Protein AF-A0A934FSN8-F1 (afdb_monomer_lite)

pLDDT: mean 70.04, std 20.26, range [28.73, 97.19]

Foldseek 3Di:
DPPPVVVVVVVVVVVVVVVVVVVVVVVVVVVLVVVLVVLVVVLVVLVVVLVVLVVVVVVVVVVCVVPPDPDDPVVVLSVVVSVVSVVVSVVSVVVSVVSVVVVVVVVVVVVCVVVVVPPPPPPPPPPPPDPDPDPVVVVVVVVVVVVVVVVVPPDDDDDDDDDDPDPDPDPLVVLLVVLLVQLVVLQVVLVVCVVVVVNVSSVVSNVSSLVSLVSSLVSLVCCVVVPVDDLVSLLSNLSSCVSNVVLVVSLVSLVVSLVVQWDQDPVRDIDGDQSNVLSVVLNVVSVVCVVVDPDDDPDDNVNPDRPSD

Structure (mmCIF, N/CA/C/O backbone):
data_AF-A0A934FSN8-F1
#
_entry.id   AF-A0A934FSN8-F1
#
loop_
_atom_site.group_PDB
_atom_site.id
_atom_site.type_symbol
_atom_site.label_atom_id
_atom_site.label_alt_id
_atom_site.label_comp_id
_atom_site.label_asym_id
_atom_site.label_entity_id
_atom_site.label_seq_id
_atom_site.pdbx_PDB_ins_code
_atom_site.Cartn_x
_atom_site.Cartn_y
_atom_site.Cartn_z
_atom_site.occupancy
_atom_site.B_iso_or_equiv
_atom_site.auth_seq_id
_atom_site.auth_comp_id
_atom_site.auth_asym_id
_atom_site.auth_atom_id
_atom_site.pdbx_PDB_model_num
ATOM 1 N N . MET A 1 1 ? -44.010 -9.181 55.395 1.00 48.38 1 MET A N 1
ATOM 2 C CA . MET A 1 1 ? -42.578 -9.083 55.768 1.00 48.38 1 MET A CA 1
ATOM 3 C C . MET A 1 1 ? -41.658 -9.092 54.531 1.00 48.38 1 MET A C 1
ATOM 5 O O . MET A 1 1 ? -40.910 -10.038 54.346 1.00 48.38 1 MET A O 1
ATOM 9 N N . LYS A 1 2 ? -41.711 -8.074 53.652 1.00 52.84 2 LYS A N 1
ATOM 10 C CA . LYS A 1 2 ? -40.810 -7.935 52.477 1.00 52.84 2 LYS A CA 1
ATOM 11 C C . LYS A 1 2 ? -40.227 -6.522 52.169 1.00 52.84 2 LYS A C 1
ATOM 13 O O . LYS A 1 2 ? -39.465 -6.441 51.213 1.00 52.84 2 LYS A O 1
ATOM 18 N N . PRO A 1 3 ? -40.473 -5.422 52.921 1.00 50.88 3 PRO A N 1
ATOM 19 C CA . PRO A 1 3 ? -39.924 -4.110 52.536 1.00 50.88 3 PRO A CA 1
ATOM 20 C C . PRO A 1 3 ? -38.451 -3.878 52.934 1.00 50.88 3 PRO A C 1
ATOM 22 O O . PRO A 1 3 ? -37.806 -2.996 52.379 1.00 50.88 3 PRO A O 1
ATOM 25 N N . LEU A 1 4 ? -37.877 -4.677 53.843 1.00 46.38 4 LEU A N 1
ATOM 26 C CA . LEU A 1 4 ? -36.507 -4.455 54.337 1.00 46.38 4 LEU A CA 1
ATOM 27 C C . LEU A 1 4 ? -35.407 -4.914 53.360 1.00 46.38 4 LEU A C 1
ATOM 29 O O . LEU A 1 4 ? -34.335 -4.319 53.322 1.00 46.38 4 LEU A O 1
ATOM 33 N N . ALA A 1 5 ? -35.675 -5.915 52.516 1.00 46.69 5 ALA A N 1
ATOM 34 C CA . ALA A 1 5 ? -34.693 -6.413 51.547 1.00 46.69 5 ALA A CA 1
ATOM 35 C C . ALA A 1 5 ? -34.463 -5.444 50.368 1.00 46.69 5 ALA A C 1
ATOM 37 O O . ALA A 1 5 ? -33.366 -5.385 49.815 1.00 46.69 5 ALA A O 1
ATOM 38 N N . VAL A 1 6 ? -35.479 -4.653 50.006 1.00 45.44 6 VAL A N 1
ATOM 39 C CA . VAL A 1 6 ? -35.401 -3.686 48.896 1.00 45.44 6 VAL A CA 1
ATOM 40 C C . VAL A 1 6 ? -34.584 -2.453 49.297 1.00 45.44 6 VAL A C 1
ATOM 42 O O . VAL A 1 6 ? -33.767 -1.977 48.514 1.00 45.44 6 VAL A O 1
ATOM 45 N N . LEU A 1 7 ? -34.718 -1.990 50.545 1.00 46.31 7 LEU A N 1
ATOM 46 C CA . LEU A 1 7 ? -33.921 -0.875 51.072 1.00 46.31 7 LEU A CA 1
ATOM 47 C C . LEU A 1 7 ? -32.431 -1.234 51.207 1.00 46.31 7 LEU A C 1
ATOM 49 O O . LEU A 1 7 ? -31.575 -0.395 50.930 1.00 46.31 7 LEU A O 1
ATOM 53 N N . GLY A 1 8 ? -32.114 -2.492 51.536 1.00 44.44 8 GLY A N 1
ATOM 54 C CA . GLY A 1 8 ? -30.732 -2.983 51.576 1.00 44.44 8 GLY A CA 1
ATOM 55 C C . GLY A 1 8 ? -30.038 -2.985 50.206 1.00 44.44 8 GLY A C 1
ATOM 56 O O . GLY A 1 8 ? -28.886 -2.569 50.105 1.00 44.44 8 GLY A O 1
ATOM 57 N N . MET A 1 9 ? -30.733 -3.382 49.132 1.00 46.47 9 MET A N 1
ATOM 58 C CA . MET A 1 9 ? -30.143 -3.396 47.782 1.00 46.47 9 MET A CA 1
ATOM 59 C C . MET A 1 9 ? -29.937 -1.993 47.192 1.00 46.47 9 MET A C 1
ATOM 61 O O . MET A 1 9 ? -28.923 -1.758 46.531 1.00 46.47 9 MET A O 1
ATOM 65 N N . CYS A 1 10 ? -30.833 -1.040 47.469 1.00 47.22 10 CYS A N 1
ATOM 66 C CA . CYS A 1 10 ? -30.663 0.346 47.016 1.00 47.22 10 CYS A CA 1
ATOM 67 C C . CYS A 1 10 ? -29.471 1.042 47.697 1.00 47.22 10 CYS A C 1
ATOM 69 O O . CYS A 1 10 ? -28.758 1.805 47.046 1.00 47.22 10 CYS A O 1
ATOM 71 N N . ALA A 1 11 ? -29.199 0.736 48.971 1.00 45.69 11 ALA A N 1
ATOM 72 C CA . ALA A 1 11 ? -28.050 1.286 49.693 1.00 45.69 11 ALA A CA 1
ATOM 73 C C . ALA A 1 11 ? -26.705 0.780 49.136 1.00 45.69 11 ALA A C 1
ATOM 75 O O . ALA A 1 11 ? -25.769 1.560 48.970 1.00 45.69 11 ALA A O 1
ATOM 76 N N . VAL A 1 12 ? -26.614 -0.504 48.765 1.00 52.59 12 VAL A N 1
ATOM 77 C CA . VAL A 1 12 ? -25.398 -1.071 48.151 1.00 52.59 12 VAL A CA 1
ATOM 78 C C . VAL A 1 12 ? -25.156 -0.492 46.752 1.00 52.59 12 VAL A C 1
ATOM 80 O O . VAL A 1 12 ? -24.018 -0.174 46.408 1.00 52.59 12 VAL A O 1
ATOM 83 N N . ALA A 1 13 ? -26.211 -0.277 45.958 1.00 46.12 13 ALA A N 1
ATOM 84 C CA . ALA A 1 13 ? -26.096 0.351 44.640 1.00 46.12 13 ALA A CA 1
ATOM 85 C C . ALA A 1 13 ? -25.654 1.827 44.721 1.00 46.12 13 ALA A C 1
ATOM 87 O O . ALA A 1 13 ? -24.823 2.260 43.920 1.00 46.12 13 ALA A O 1
ATOM 88 N N . ALA A 1 14 ? -26.142 2.577 45.717 1.00 46.19 14 ALA A N 1
ATOM 89 C CA . ALA A 1 14 ? -25.776 3.978 45.936 1.00 46.19 14 ALA A CA 1
ATOM 90 C C . ALA A 1 14 ? -24.312 4.166 46.379 1.00 46.19 14 ALA A C 1
ATOM 92 O O . ALA A 1 14 ? -23.701 5.177 46.044 1.00 46.19 14 ALA A O 1
ATOM 93 N N . ILE A 1 15 ? -23.728 3.185 47.078 1.00 53.31 15 ILE A N 1
ATOM 94 C CA . ILE A 1 15 ? -22.318 3.213 47.510 1.00 53.31 15 ILE A CA 1
ATOM 95 C C . ILE A 1 15 ? -21.386 2.665 46.415 1.00 53.31 15 ILE A C 1
ATOM 97 O O . ILE A 1 15 ? -20.273 3.159 46.233 1.00 53.31 15 ILE A O 1
ATOM 101 N N . ALA A 1 16 ? -21.833 1.671 45.642 1.00 48.56 16 ALA A N 1
ATOM 102 C CA . ALA A 1 16 ? -21.017 1.055 44.595 1.00 48.56 16 ALA A CA 1
ATOM 103 C C . ALA A 1 16 ? -20.888 1.923 43.328 1.00 48.56 16 ALA A C 1
ATOM 105 O O . ALA A 1 16 ? -19.878 1.830 42.629 1.00 48.56 16 ALA A O 1
ATOM 106 N N . TRP A 1 17 ? -21.877 2.768 43.014 1.00 45.88 17 TRP A N 1
ATOM 107 C CA . TRP A 1 17 ? -21.871 3.587 41.795 1.00 45.88 17 TRP A CA 1
ATOM 108 C C . TRP A 1 17 ? -20.784 4.683 41.780 1.00 45.88 17 TRP A C 1
ATOM 110 O O . TRP A 1 17 ? -20.044 4.748 40.793 1.00 45.88 17 TRP A O 1
ATOM 120 N N . PRO A 1 18 ? -20.582 5.483 42.850 1.00 50.47 18 PRO A N 1
ATOM 121 C CA . PRO A 1 18 ? -19.507 6.476 42.907 1.00 50.47 18 PRO A CA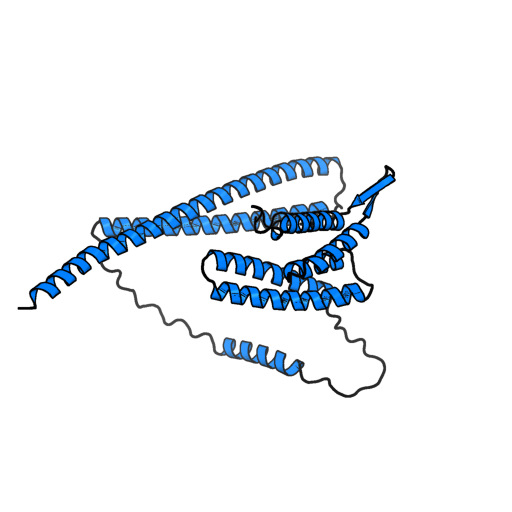 1
ATOM 122 C C . PRO A 1 18 ? -18.113 5.843 42.835 1.00 50.47 18 PRO A C 1
ATOM 124 O O . PRO A 1 18 ? -17.251 6.347 42.122 1.00 50.47 18 PRO A O 1
ATOM 127 N N . ALA A 1 19 ? -17.906 4.697 43.494 1.00 50.97 19 ALA A N 1
ATOM 128 C CA . ALA A 1 19 ? -16.638 3.966 43.442 1.00 50.97 19 ALA A CA 1
ATOM 129 C C . ALA A 1 19 ? -16.326 3.448 42.025 1.00 50.97 19 ALA A C 1
ATOM 131 O O . ALA A 1 19 ? -15.180 3.482 41.576 1.00 50.97 19 ALA A O 1
ATOM 132 N N . ARG A 1 20 ? -17.351 3.010 41.281 1.00 51.88 20 ARG A N 1
ATOM 133 C CA . ARG A 1 20 ? -17.209 2.543 39.893 1.00 51.88 20 ARG A CA 1
ATOM 134 C C . ARG A 1 20 ? -16.972 3.696 38.912 1.00 51.88 20 ARG A C 1
ATOM 136 O O . ARG A 1 20 ? -16.176 3.537 37.988 1.00 51.88 20 ARG A O 1
ATOM 143 N N . ALA A 1 21 ? -17.614 4.843 39.138 1.00 45.78 21 ALA A N 1
ATOM 144 C CA . ALA A 1 21 ? -17.394 6.067 38.370 1.00 45.78 21 ALA A CA 1
ATOM 145 C C . ALA A 1 21 ? -15.983 6.640 38.602 1.00 45.78 21 ALA A C 1
ATOM 147 O O . ALA A 1 21 ? -15.298 6.960 37.632 1.00 45.78 21 ALA A O 1
ATOM 148 N N . ALA A 1 22 ? -15.510 6.665 39.855 1.00 47.91 22 ALA A N 1
ATOM 149 C CA . ALA A 1 22 ? -14.142 7.054 40.208 1.00 47.91 22 ALA A CA 1
ATOM 150 C C . ALA A 1 22 ? -13.096 6.116 39.570 1.00 47.91 22 ALA A C 1
ATOM 152 O O . ALA A 1 22 ? -12.160 6.562 38.909 1.00 47.91 22 ALA A O 1
ATOM 153 N N . ALA A 1 23 ? -13.319 4.798 39.627 1.00 53.22 23 ALA A N 1
ATOM 154 C CA . ALA A 1 23 ? -12.435 3.828 38.977 1.00 53.22 23 ALA A CA 1
ATOM 155 C C . ALA A 1 23 ? -12.410 3.951 37.434 1.00 53.22 23 ALA A C 1
ATOM 157 O O . ALA A 1 23 ? -11.416 3.596 36.794 1.00 53.22 23 ALA A O 1
ATOM 158 N N . GLN A 1 24 ? -13.487 4.439 36.805 1.00 54.78 24 GLN A N 1
ATOM 159 C CA . GLN A 1 24 ? -13.521 4.726 35.364 1.00 54.78 24 GLN A CA 1
ATOM 160 C C . GLN A 1 24 ? -12.772 6.015 35.002 1.00 54.78 24 GLN A C 1
ATOM 162 O O . GLN A 1 24 ? -12.094 6.038 33.969 1.00 54.78 24 GLN A O 1
ATOM 167 N N . THR A 1 25 ? -12.843 7.059 35.835 1.00 57.16 25 THR A N 1
ATOM 168 C CA . THR A 1 25 ? -12.075 8.296 35.625 1.00 57.16 25 THR A CA 1
ATOM 169 C C . THR A 1 25 ? -10.575 8.065 35.776 1.00 57.16 25 THR A C 1
ATOM 171 O O . THR A 1 25 ? -9.810 8.550 34.939 1.00 57.16 25 THR A O 1
ATOM 174 N N . ASP A 1 26 ? -10.162 7.226 36.728 1.00 62.22 26 ASP A N 1
ATOM 175 C CA . ASP A 1 26 ? -8.749 6.903 36.966 1.00 62.22 26 ASP A CA 1
ATOM 176 C C . ASP A 1 26 ? -8.144 6.087 35.816 1.00 62.22 26 ASP A C 1
ATOM 178 O O . ASP A 1 26 ? -7.047 6.378 35.337 1.00 62.22 26 ASP A O 1
ATOM 182 N N . ARG A 1 27 ? -8.896 5.123 35.261 1.00 65.62 27 ARG A N 1
ATOM 183 C CA . ARG A 1 27 ? -8.475 4.398 34.044 1.00 65.62 27 ARG A CA 1
ATOM 184 C C . ARG A 1 27 ? -8.382 5.310 32.821 1.00 65.62 27 ARG A C 1
ATOM 186 O O . ARG A 1 27 ? -7.532 5.092 31.959 1.00 65.62 27 ARG A O 1
ATOM 193 N N . GLY A 1 28 ? -9.264 6.305 32.717 1.00 62.31 28 GLY A N 1
ATOM 194 C CA . GLY A 1 28 ? -9.224 7.304 31.649 1.00 62.31 28 GLY A CA 1
ATOM 195 C C . GLY A 1 28 ? -8.006 8.224 31.756 1.00 62.31 28 GLY A C 1
ATOM 196 O O . GLY A 1 28 ? -7.376 8.517 30.740 1.00 62.31 28 GLY A O 1
ATOM 197 N N . ALA A 1 29 ? -7.654 8.637 32.975 1.00 63.75 29 ALA A N 1
ATOM 198 C CA . ALA A 1 29 ? -6.458 9.425 33.256 1.00 63.75 29 ALA A CA 1
ATOM 199 C C . ALA A 1 29 ? -5.180 8.637 32.931 1.00 63.75 29 ALA A C 1
ATOM 201 O O . ALA A 1 29 ? -4.368 9.118 32.145 1.00 63.75 29 ALA A O 1
ATOM 202 N N . ALA A 1 30 ? -5.071 7.389 33.400 1.00 68.00 30 ALA A N 1
ATOM 203 C CA . ALA A 1 30 ? -3.924 6.523 33.121 1.00 68.00 30 ALA A CA 1
ATOM 204 C C . ALA A 1 30 ? -3.726 6.254 31.615 1.00 68.00 30 ALA A C 1
ATOM 206 O O . ALA A 1 30 ? -2.602 6.265 31.116 1.00 68.00 30 ALA A O 1
ATOM 207 N N . LYS A 1 31 ? -4.814 6.070 30.848 1.00 68.00 31 LYS A N 1
ATOM 208 C CA . LYS A 1 31 ? -4.733 5.919 29.381 1.00 68.00 31 LYS A CA 1
ATOM 209 C C . LYS A 1 31 ? -4.234 7.184 28.681 1.00 68.00 31 LYS A C 1
ATOM 211 O O . LYS A 1 31 ? -3.474 7.086 27.721 1.00 68.00 31 LYS A O 1
ATOM 216 N N . LEU A 1 32 ? -4.660 8.363 29.134 1.00 60.94 32 LEU A N 1
ATOM 217 C CA . LEU A 1 32 ? -4.163 9.632 28.596 1.00 60.94 32 LEU A CA 1
ATOM 218 C C . LEU A 1 32 ? -2.718 9.905 29.010 1.00 60.94 32 LEU A C 1
ATOM 220 O O . LEU A 1 32 ? -1.973 10.512 28.241 1.00 60.94 32 LEU A O 1
ATOM 224 N N . GLU A 1 33 ? -2.318 9.476 30.205 1.00 71.75 33 GLU A N 1
ATOM 225 C CA . GLU A 1 33 ? -0.940 9.542 30.687 1.00 71.75 33 GLU A CA 1
ATOM 226 C C . GLU A 1 33 ? -0.010 8.715 29.798 1.00 71.75 33 GLU A C 1
ATOM 228 O O . GLU A 1 33 ? 0.896 9.272 29.174 1.00 71.75 33 GLU A O 1
ATOM 233 N N . ALA A 1 34 ? -0.339 7.432 29.619 1.00 70.31 34 ALA A N 1
ATOM 234 C CA . ALA A 1 34 ? 0.380 6.521 28.735 1.00 70.31 34 ALA A CA 1
ATOM 235 C C . ALA A 1 34 ? 0.467 7.056 27.297 1.00 70.31 34 ALA A C 1
ATOM 237 O O . ALA A 1 34 ? 1.549 7.087 26.713 1.00 70.31 34 ALA A O 1
ATOM 238 N N . ARG A 1 35 ? -0.648 7.556 26.744 1.00 66.81 35 ARG A N 1
ATOM 239 C CA . ARG A 1 35 ? -0.678 8.052 25.363 1.00 66.81 35 ARG A CA 1
ATOM 240 C C . ARG A 1 35 ? 0.168 9.303 25.149 1.00 66.81 35 ARG A C 1
ATOM 242 O O . ARG A 1 35 ? 0.775 9.417 24.091 1.00 66.81 35 ARG A O 1
ATOM 249 N N . SER A 1 36 ? 0.249 10.243 26.100 1.00 65.44 36 SER A N 1
ATOM 250 C CA . SER A 1 36 ? 1.192 11.356 25.893 1.00 65.44 36 SER A CA 1
ATOM 251 C C . SER A 1 36 ? 2.638 11.013 26.218 1.00 65.44 36 SER A C 1
ATOM 253 O O . SER A 1 36 ? 3.492 11.657 25.626 1.00 65.44 36 SER A O 1
ATOM 255 N N . LEU A 1 37 ? 2.937 10.034 27.076 1.00 74.56 37 LEU A N 1
ATOM 256 C CA . LEU A 1 37 ? 4.314 9.537 27.211 1.00 74.56 37 LEU A CA 1
ATOM 257 C C . LEU A 1 37 ? 4.801 8.926 25.889 1.00 74.56 37 LEU A C 1
ATOM 259 O O . LEU A 1 37 ? 5.918 9.188 25.450 1.00 74.56 37 LEU A O 1
ATOM 263 N N . GLU A 1 38 ? 3.934 8.172 25.213 1.00 71.12 38 GLU A N 1
ATOM 264 C CA . GLU A 1 38 ? 4.198 7.623 23.880 1.00 71.12 38 GLU A CA 1
ATOM 265 C C . GLU A 1 38 ? 4.410 8.729 22.832 1.00 71.12 38 GLU A C 1
ATOM 267 O O . GLU A 1 38 ? 5.390 8.704 22.090 1.00 71.12 38 GLU A O 1
ATOM 272 N N . LEU A 1 39 ? 3.555 9.757 22.821 1.00 60.19 39 LEU A N 1
ATOM 273 C CA . LEU A 1 39 ? 3.715 10.896 21.910 1.00 60.19 39 LEU A CA 1
ATOM 274 C C . LEU A 1 39 ? 4.963 11.737 22.213 1.00 60.19 39 LEU A C 1
ATOM 276 O O . LEU A 1 39 ? 5.600 12.231 21.286 1.00 60.19 39 LEU A O 1
ATOM 280 N N . GLU A 1 40 ? 5.344 11.896 23.482 1.00 70.31 40 GLU A N 1
ATOM 281 C CA . GLU A 1 40 ? 6.585 12.581 23.862 1.00 70.31 40 GLU A CA 1
ATOM 282 C C . GLU A 1 40 ? 7.819 11.806 23.398 1.00 70.31 40 GLU A C 1
ATOM 284 O O . GLU A 1 40 ? 8.777 12.417 22.913 1.00 70.31 40 GLU A O 1
ATOM 289 N N . ARG A 1 41 ? 7.769 10.470 23.459 1.00 77.88 41 ARG A N 1
ATOM 290 C CA . ARG A 1 41 ? 8.805 9.602 22.897 1.00 77.88 41 ARG A CA 1
ATOM 291 C C . ARG A 1 41 ? 8.889 9.736 21.376 1.00 77.88 41 ARG A C 1
ATOM 293 O O . ARG A 1 41 ? 9.977 9.988 20.868 1.00 77.88 41 ARG A O 1
ATOM 300 N N . HIS A 1 42 ? 7.771 9.657 20.655 1.00 62.06 42 HIS A N 1
ATOM 301 C CA . HIS A 1 42 ? 7.763 9.850 19.197 1.00 62.06 42 HIS A CA 1
ATOM 302 C C . HIS A 1 42 ? 8.257 11.247 18.792 1.00 62.06 42 HIS A C 1
ATOM 304 O O . HIS A 1 42 ? 9.030 11.387 17.848 1.00 62.06 42 HIS A O 1
ATOM 310 N N . ALA A 1 43 ? 7.882 12.293 19.532 1.00 63.00 43 ALA A N 1
ATOM 311 C CA . ALA A 1 43 ? 8.383 13.643 19.287 1.00 63.00 43 ALA A CA 1
ATOM 312 C C . ALA A 1 43 ? 9.884 13.795 19.595 1.00 63.00 43 ALA A C 1
ATOM 314 O O . ALA A 1 43 ? 10.547 14.660 19.022 1.00 63.00 43 ALA A O 1
ATOM 315 N N . ALA A 1 44 ? 10.441 12.998 20.511 1.00 67.25 44 ALA A N 1
ATOM 316 C CA . ALA A 1 44 ? 11.884 12.933 20.736 1.00 67.25 44 ALA A CA 1
ATOM 317 C C . ALA A 1 44 ? 12.601 12.194 19.594 1.00 67.25 44 ALA A C 1
ATOM 319 O O . ALA A 1 44 ? 13.587 12.709 19.076 1.00 67.25 44 ALA A O 1
ATOM 320 N N . GLU A 1 45 ? 12.068 11.054 19.149 1.00 65.06 45 GLU A N 1
ATOM 321 C CA . GLU A 1 45 ? 12.608 10.280 18.021 1.00 65.06 45 GLU A CA 1
ATOM 322 C C . GLU A 1 45 ? 12.600 11.094 16.715 1.00 65.06 45 GLU A C 1
ATOM 324 O O . GLU A 1 45 ? 13.585 11.089 15.979 1.00 65.06 45 GLU A O 1
ATOM 329 N N . LEU A 1 46 ? 11.544 11.874 16.462 1.00 57.03 46 LEU A N 1
ATOM 330 C CA . LEU A 1 46 ? 11.480 12.774 15.308 1.00 57.03 46 LEU A CA 1
ATOM 331 C C . LEU A 1 46 ? 12.421 13.970 15.420 1.00 57.03 46 LEU A C 1
ATOM 333 O O . LEU A 1 46 ? 12.987 14.376 14.412 1.00 57.03 46 LEU A O 1
ATOM 337 N N . ARG A 1 47 ? 12.621 14.532 16.618 1.00 68.19 47 ARG A N 1
ATOM 338 C CA . ARG A 1 47 ? 13.636 15.581 16.815 1.00 68.19 47 ARG A CA 1
ATOM 339 C C . ARG A 1 47 ? 15.033 15.057 16.522 1.00 68.19 47 ARG A C 1
ATOM 341 O O . ARG A 1 47 ? 15.772 15.716 15.806 1.00 68.19 47 ARG A O 1
ATOM 348 N N . ASP A 1 48 ? 15.361 13.866 17.010 1.00 69.56 48 ASP A N 1
ATOM 349 C CA . ASP A 1 48 ? 16.643 13.219 16.734 1.00 69.56 48 ASP A CA 1
ATOM 350 C C . ASP A 1 48 ? 16.810 12.881 15.241 1.00 69.56 48 ASP A C 1
ATOM 352 O O . ASP A 1 48 ? 17.891 13.042 14.677 1.00 69.56 48 ASP A O 1
ATOM 356 N N . LEU A 1 49 ? 15.733 12.470 14.564 1.00 54.38 49 LEU A N 1
ATOM 357 C CA . LEU A 1 49 ? 15.734 12.255 13.117 1.00 54.38 49 LEU A CA 1
ATOM 358 C C . LEU A 1 49 ? 15.962 13.566 12.349 1.00 54.38 49 LEU A C 1
ATOM 360 O O . LEU A 1 49 ? 16.817 13.608 11.469 1.00 54.38 49 LEU A O 1
ATOM 364 N N . VAL A 1 50 ? 15.265 14.645 12.719 1.00 58.94 50 VAL A N 1
ATOM 365 C CA . VAL A 1 50 ? 15.454 15.984 12.137 1.00 58.94 50 VAL A CA 1
ATOM 366 C C . VAL A 1 50 ? 16.867 16.504 12.404 1.00 58.94 50 VAL A C 1
ATOM 368 O O . VAL A 1 50 ? 17.491 17.023 11.489 1.00 58.94 50 VAL A O 1
ATOM 371 N N . GLU A 1 51 ? 17.422 16.322 13.604 1.00 69.56 51 GLU A N 1
ATOM 372 C CA . GLU A 1 51 ? 18.806 16.706 13.907 1.00 69.56 51 GLU A CA 1
ATOM 373 C C . GLU A 1 51 ? 19.824 15.896 13.099 1.00 69.56 51 GLU A C 1
ATOM 375 O O . GLU A 1 51 ? 20.793 16.460 12.591 1.00 69.56 51 GLU A O 1
ATOM 380 N N . ARG A 1 52 ? 19.619 14.582 12.947 1.00 66.81 52 ARG A N 1
ATOM 381 C CA . ARG A 1 52 ? 20.468 13.739 12.092 1.00 66.81 52 ARG A CA 1
ATOM 382 C C . ARG A 1 52 ? 20.371 14.146 10.627 1.00 66.81 52 ARG A C 1
ATOM 384 O O . ARG A 1 52 ? 21.400 14.177 9.957 1.00 66.81 52 ARG A O 1
ATOM 391 N N . HIS A 1 53 ? 19.180 14.500 10.150 1.00 60.12 53 HIS A N 1
ATOM 392 C CA . HIS A 1 53 ? 18.986 15.021 8.801 1.00 60.12 53 HIS A CA 1
ATOM 393 C C . HIS A 1 53 ? 19.597 16.405 8.617 1.00 60.12 53 HIS A C 1
ATOM 395 O O . HIS A 1 53 ? 20.258 16.597 7.612 1.00 60.12 53 HIS A O 1
ATOM 401 N N . ALA A 1 54 ? 19.483 17.321 9.579 1.00 61.16 54 ALA A N 1
ATOM 402 C CA . ALA A 1 54 ? 20.120 18.638 9.523 1.00 61.16 54 ALA A CA 1
ATOM 403 C C . ALA A 1 54 ? 21.654 18.525 9.516 1.00 61.16 54 ALA A C 1
ATOM 405 O O . ALA A 1 54 ? 22.328 19.190 8.736 1.00 61.16 54 ALA A O 1
ATOM 406 N N . ARG A 1 55 ? 22.225 17.609 10.314 1.00 69.00 55 ARG A N 1
ATOM 407 C CA . ARG A 1 55 ? 23.663 17.287 10.251 1.00 69.00 55 ARG A CA 1
ATOM 408 C C . ARG A 1 55 ? 24.038 16.623 8.924 1.00 69.00 55 ARG A C 1
ATOM 410 O O . ARG A 1 55 ? 25.103 16.898 8.385 1.00 69.00 55 ARG A O 1
ATOM 417 N N . GLY A 1 56 ? 23.173 15.759 8.391 1.00 62.00 56 GLY A N 1
ATOM 418 C CA . GL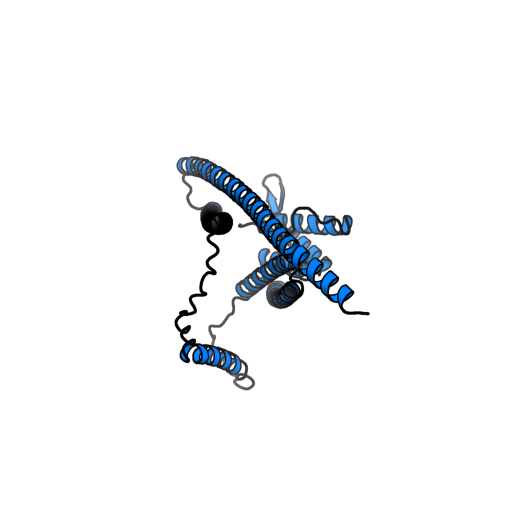Y A 1 56 ? 23.328 15.153 7.068 1.00 62.00 56 GLY A CA 1
ATOM 419 C C . GLY A 1 56 ? 23.244 16.179 5.936 1.00 62.00 56 GLY A C 1
ATOM 420 O O . GLY A 1 56 ? 24.004 16.090 4.980 1.00 62.00 56 GLY A O 1
ATOM 421 N N . GLU A 1 57 ? 22.385 17.184 6.071 1.00 55.16 57 GLU A N 1
ATOM 422 C CA . GLU A 1 57 ? 22.243 18.320 5.169 1.00 55.16 57 GLU A CA 1
ATOM 423 C C . GLU A 1 57 ? 23.468 19.222 5.250 1.00 55.16 57 GLU A C 1
ATOM 425 O O . GLU A 1 57 ? 23.973 19.616 4.211 1.00 55.16 57 GLU A O 1
ATOM 430 N N . ASP A 1 58 ? 24.032 19.467 6.434 1.00 57.34 58 ASP A N 1
ATOM 431 C CA . ASP A 1 58 ? 25.311 20.167 6.561 1.00 57.34 58 ASP A CA 1
ATOM 432 C C . ASP A 1 58 ? 26.452 19.384 5.904 1.00 57.34 58 ASP A C 1
ATOM 434 O O . ASP A 1 58 ? 27.251 19.975 5.180 1.00 57.34 58 ASP A O 1
ATOM 438 N N . VAL A 1 59 ? 26.505 18.057 6.055 1.00 52.41 59 VAL A N 1
ATOM 439 C CA . VAL A 1 59 ? 27.492 17.213 5.359 1.00 52.41 59 VAL A CA 1
ATOM 440 C C . VAL A 1 59 ? 27.292 17.269 3.845 1.00 52.41 59 VAL A C 1
ATOM 442 O O . VAL A 1 59 ? 28.259 17.483 3.119 1.00 52.41 59 VAL A O 1
ATOM 445 N N . LEU A 1 60 ? 26.056 17.134 3.356 1.00 49.16 60 LEU A N 1
ATOM 446 C CA . LEU A 1 60 ? 25.733 17.198 1.929 1.00 49.16 60 LEU A CA 1
ATOM 447 C C . LEU A 1 60 ? 25.993 18.591 1.356 1.00 49.16 60 LEU A C 1
ATOM 449 O O . LEU A 1 60 ? 26.580 18.693 0.288 1.00 49.16 60 LEU A O 1
ATOM 453 N N . ARG A 1 61 ? 25.645 19.655 2.080 1.00 55.00 61 ARG A N 1
ATOM 454 C CA . ARG A 1 61 ? 25.872 21.056 1.709 1.00 55.00 61 ARG A CA 1
ATOM 455 C C . ARG A 1 61 ? 27.359 21.395 1.678 1.00 55.00 61 ARG A C 1
ATOM 457 O O . ARG A 1 61 ? 27.795 22.064 0.746 1.00 55.00 61 ARG A O 1
ATOM 464 N N . THR A 1 62 ? 28.144 20.891 2.633 1.00 54.66 62 THR A N 1
ATOM 465 C CA . THR A 1 62 ? 29.612 21.025 2.628 1.00 54.66 62 THR A CA 1
ATOM 466 C C . THR A 1 62 ? 30.203 20.277 1.429 1.00 54.66 62 THR A C 1
ATOM 468 O O . THR A 1 62 ? 30.977 20.848 0.666 1.00 54.66 62 THR A O 1
ATOM 471 N N . HIS A 1 63 ? 29.737 19.051 1.159 1.00 47.00 63 HIS A N 1
ATOM 472 C CA . HIS A 1 63 ? 30.161 18.278 -0.013 1.00 47.00 63 HIS A CA 1
ATOM 473 C C . HIS A 1 63 ? 29.719 18.897 -1.354 1.00 47.00 63 HIS A C 1
ATOM 475 O O . HIS A 1 63 ? 30.393 18.715 -2.369 1.00 47.00 63 HIS A O 1
ATOM 481 N N . TRP A 1 64 ? 28.590 19.609 -1.366 1.00 53.72 64 TRP A N 1
ATOM 482 C CA . TRP A 1 64 ? 27.996 20.287 -2.521 1.00 53.72 64 TRP A CA 1
ATOM 483 C C . TRP A 1 64 ? 28.706 21.590 -2.873 1.00 53.72 64 TRP A C 1
ATOM 485 O O . TRP A 1 64 ? 28.999 21.820 -4.047 1.00 53.72 64 TRP A O 1
ATOM 495 N N . LEU A 1 65 ? 29.014 22.418 -1.870 1.00 52.88 65 LEU A N 1
ATOM 496 C CA . LEU A 1 65 ? 29.793 23.644 -2.055 1.00 52.88 65 LEU A CA 1
ATOM 497 C C . LEU A 1 65 ? 31.210 23.335 -2.560 1.00 52.88 65 LEU A C 1
ATOM 499 O O . LEU A 1 65 ? 31.764 24.121 -3.323 1.00 52.88 65 LEU A O 1
ATOM 503 N N . GLU A 1 66 ? 31.759 22.169 -2.212 1.00 51.84 66 GLU A N 1
ATOM 504 C CA . GLU A 1 66 ? 33.074 21.721 -2.684 1.00 51.84 66 GLU A CA 1
ATOM 505 C C . GLU A 1 66 ? 33.068 21.053 -4.072 1.00 51.84 66 GLU A C 1
ATOM 507 O O . GLU A 1 66 ? 34.120 20.992 -4.708 1.00 51.84 66 GLU A O 1
ATOM 512 N N . ARG A 1 67 ? 31.930 20.535 -4.569 1.00 49.81 67 ARG A N 1
ATOM 513 C CA . ARG A 1 67 ? 31.890 19.741 -5.823 1.00 49.81 67 ARG A CA 1
ATOM 514 C C . ARG A 1 67 ? 31.008 20.283 -6.949 1.00 49.81 67 ARG A C 1
ATOM 516 O O . ARG A 1 67 ? 31.071 19.745 -8.048 1.00 49.81 67 ARG A O 1
ATOM 523 N N . GLY A 1 68 ? 30.258 21.361 -6.726 1.00 43.34 68 GLY A N 1
ATOM 524 C CA . GLY A 1 68 ? 29.776 22.234 -7.802 1.00 43.34 68 GLY A CA 1
ATOM 525 C C . GLY A 1 68 ? 28.827 21.625 -8.845 1.00 43.34 68 GLY A C 1
ATOM 526 O O . GLY A 1 68 ? 28.786 22.146 -9.957 1.00 43.34 68 GLY A O 1
ATOM 527 N N . ASP A 1 69 ? 28.052 20.579 -8.531 1.00 50.56 69 ASP A N 1
ATOM 528 C CA . ASP A 1 69 ? 27.068 20.024 -9.478 1.00 50.56 69 ASP A CA 1
ATOM 529 C C . ASP A 1 69 ? 25.623 20.039 -8.924 1.00 50.56 69 ASP A C 1
ATOM 531 O O . ASP A 1 69 ? 25.253 19.191 -8.111 1.00 50.56 69 ASP A O 1
ATOM 535 N N . PRO A 1 70 ? 24.775 21.003 -9.342 1.00 47.75 70 PRO A N 1
ATOM 536 C CA . PRO A 1 70 ? 23.437 21.228 -8.785 1.00 47.75 70 PRO A CA 1
ATOM 537 C C . PRO A 1 70 ? 22.309 20.409 -9.453 1.00 47.75 70 PRO A C 1
ATOM 539 O O . PRO A 1 70 ? 21.150 20.837 -9.435 1.00 47.75 70 PRO A O 1
ATOM 542 N N . ARG A 1 71 ? 22.597 19.273 -10.111 1.00 49.25 71 ARG A N 1
ATOM 543 C CA . ARG A 1 71 ? 21.629 18.630 -11.034 1.00 49.25 71 ARG A CA 1
ATOM 544 C C . ARG A 1 71 ? 21.145 17.214 -10.712 1.00 49.25 71 ARG A C 1
ATOM 546 O O . ARG A 1 71 ? 20.394 16.667 -11.519 1.00 49.25 71 ARG A O 1
ATOM 553 N N . THR A 1 72 ? 21.450 16.623 -9.563 1.00 55.28 72 THR A N 1
ATOM 554 C CA . THR A 1 72 ? 20.931 15.279 -9.251 1.00 55.28 72 THR A CA 1
ATOM 555 C C . THR A 1 72 ? 19.533 15.335 -8.619 1.00 55.28 72 THR A C 1
ATOM 557 O O . THR A 1 72 ? 19.291 16.050 -7.647 1.00 55.28 72 THR A O 1
ATOM 560 N N . SER A 1 73 ? 18.586 14.588 -9.205 1.00 54.97 73 SER A N 1
ATOM 561 C CA . SER A 1 73 ? 17.196 14.415 -8.730 1.00 54.97 73 SER A CA 1
ATOM 562 C C . SER A 1 73 ? 17.122 14.136 -7.226 1.00 54.97 73 SER A C 1
ATOM 564 O O . SER A 1 73 ? 16.306 14.728 -6.525 1.00 54.97 73 SER A O 1
ATOM 566 N N . ASP A 1 74 ? 18.066 13.332 -6.741 1.00 57.09 74 ASP A N 1
ATOM 567 C CA . ASP A 1 74 ? 18.160 12.831 -5.371 1.00 57.09 74 ASP A CA 1
ATOM 568 C C . ASP A 1 74 ? 18.164 13.936 -4.306 1.00 57.09 74 ASP A C 1
ATOM 570 O O . ASP A 1 74 ? 17.657 13.738 -3.207 1.00 57.09 74 ASP A O 1
ATOM 574 N N . ALA A 1 75 ? 18.681 15.126 -4.613 1.00 54.91 75 ALA A N 1
ATOM 575 C CA . ALA A 1 75 ? 18.710 16.218 -3.645 1.00 54.91 75 ALA A CA 1
ATOM 576 C C . ALA A 1 75 ? 17.439 17.064 -3.615 1.00 54.91 75 ALA A C 1
ATOM 578 O O . ALA A 1 75 ? 17.098 17.626 -2.576 1.00 54.91 75 ALA A O 1
ATOM 579 N N . ARG A 1 76 ? 16.704 17.139 -4.731 1.00 60.28 76 ARG A N 1
ATOM 580 C CA . ARG A 1 76 ? 15.351 17.714 -4.707 1.00 60.28 76 ARG A CA 1
ATOM 581 C C . ARG A 1 76 ? 14.396 16.797 -3.963 1.00 60.28 76 ARG A C 1
ATOM 583 O O . ARG A 1 76 ? 13.505 17.297 -3.282 1.00 60.28 76 ARG A O 1
ATOM 590 N N . ASP A 1 77 ? 14.592 15.490 -4.095 1.00 61.34 77 ASP A N 1
ATOM 591 C CA . ASP A 1 77 ? 13.815 14.496 -3.366 1.00 61.34 77 ASP A CA 1
ATOM 592 C C . ASP A 1 77 ? 14.168 14.546 -1.868 1.00 61.34 77 ASP A C 1
ATOM 594 O O . ASP A 1 77 ? 13.270 14.769 -1.063 1.00 61.34 77 ASP A O 1
ATOM 598 N N . ALA A 1 78 ? 15.456 14.593 -1.499 1.00 58.03 78 ALA A N 1
ATOM 599 C CA . ALA A 1 78 ? 15.876 14.789 -0.105 1.00 58.03 78 ALA A CA 1
ATOM 600 C C . ALA A 1 78 ? 15.356 16.101 0.524 1.00 58.03 78 ALA A C 1
ATOM 602 O O . ALA A 1 78 ? 14.894 16.101 1.665 1.00 58.03 78 ALA A O 1
ATOM 603 N N . ALA A 1 79 ? 15.377 17.221 -0.211 1.00 59.78 79 ALA A N 1
ATOM 604 C CA . ALA A 1 79 ? 14.815 18.490 0.264 1.00 59.78 79 ALA A CA 1
ATOM 605 C C . ALA A 1 79 ? 13.286 18.419 0.442 1.00 59.78 79 ALA A C 1
ATOM 607 O O . ALA A 1 79 ? 12.729 19.011 1.369 1.00 59.78 79 ALA A O 1
ATOM 608 N N . ARG A 1 80 ? 12.594 17.671 -0.427 1.00 69.31 80 ARG A N 1
ATOM 609 C CA . ARG A 1 80 ? 11.150 17.438 -0.316 1.00 69.31 80 ARG A CA 1
ATOM 610 C C . ARG A 1 80 ? 10.827 16.560 0.894 1.00 69.31 80 ARG A C 1
ATOM 612 O O . ARG A 1 80 ? 9.867 16.868 1.600 1.00 69.31 80 ARG A O 1
ATOM 619 N N . ASP A 1 81 ? 11.608 15.519 1.153 1.00 65.31 81 ASP A N 1
ATOM 620 C CA . ASP A 1 81 ? 11.415 14.622 2.299 1.00 65.31 81 ASP A CA 1
ATOM 621 C C . ASP A 1 81 ? 11.676 15.340 3.628 1.00 65.31 81 ASP A C 1
ATOM 623 O O . ASP A 1 81 ? 10.931 15.157 4.597 1.00 65.31 81 ASP A O 1
ATOM 627 N N . LEU A 1 82 ? 12.659 16.248 3.656 1.00 64.50 82 LEU A N 1
ATOM 628 C CA . LEU A 1 82 ? 12.898 17.136 4.793 1.00 64.50 82 LEU A CA 1
ATOM 629 C C . LEU A 1 82 ? 11.692 18.050 5.052 1.00 64.50 82 LEU A C 1
ATOM 631 O O . LEU A 1 82 ? 11.211 18.132 6.181 1.00 64.50 82 LEU A O 1
ATOM 635 N N . GLN A 1 83 ? 11.140 18.676 4.009 1.00 71.19 83 GLN A N 1
ATOM 636 C CA . GLN A 1 83 ? 9.966 19.545 4.135 1.00 71.19 83 GLN A CA 1
ATOM 637 C C . GLN A 1 83 ? 8.719 18.791 4.644 1.00 71.19 83 GLN A C 1
ATOM 639 O O . GLN A 1 83 ? 7.939 19.337 5.435 1.00 71.19 83 GLN A O 1
ATOM 644 N N . HIS A 1 84 ? 8.524 17.533 4.231 1.00 67.81 84 HIS A N 1
ATOM 645 C CA . HIS A 1 84 ? 7.451 16.682 4.763 1.00 67.81 84 HIS A CA 1
ATOM 646 C C . HIS A 1 84 ? 7.701 16.330 6.233 1.00 67.81 84 HIS A C 1
ATOM 648 O O . HIS A 1 84 ? 6.811 16.518 7.061 1.00 67.81 84 HIS A O 1
ATOM 654 N N . SER A 1 85 ? 8.931 15.939 6.574 1.00 65.94 85 SER A N 1
ATOM 655 C CA . SER A 1 85 ? 9.329 15.627 7.952 1.00 65.94 85 SER A CA 1
ATOM 656 C C . SER A 1 85 ? 9.139 16.823 8.895 1.00 65.94 85 SER A C 1
ATOM 658 O O . SER A 1 85 ? 8.667 16.665 10.022 1.00 65.94 85 SER A O 1
ATOM 660 N N . GLU A 1 86 ? 9.433 18.045 8.441 1.00 69.38 86 GLU A N 1
ATOM 661 C CA . GLU A 1 86 ? 9.161 19.269 9.203 1.00 69.38 86 GLU A CA 1
ATOM 662 C C . GLU A 1 86 ? 7.666 19.522 9.412 1.00 69.38 86 GLU A C 1
ATOM 664 O O . GLU A 1 86 ? 7.262 19.990 10.481 1.00 69.38 86 GLU A O 1
ATOM 669 N N . THR A 1 87 ? 6.848 19.231 8.400 1.00 70.75 87 THR A N 1
ATOM 670 C CA . THR A 1 87 ? 5.391 19.399 8.461 1.00 70.75 87 THR A CA 1
ATOM 671 C C . THR A 1 87 ? 4.783 18.424 9.468 1.00 70.75 87 THR A C 1
ATOM 673 O O . THR A 1 87 ? 4.026 18.843 10.348 1.00 70.75 87 THR A O 1
ATOM 676 N N . ASP A 1 88 ? 5.199 17.159 9.429 1.00 65.56 88 ASP A N 1
ATOM 677 C CA . ASP A 1 88 ? 4.773 16.131 10.383 1.00 65.56 88 ASP A CA 1
ATOM 678 C C . ASP A 1 88 ? 5.233 16.469 11.810 1.00 65.56 88 ASP A C 1
ATOM 680 O O . ASP A 1 88 ? 4.461 16.386 12.772 1.00 65.56 88 ASP A O 1
ATOM 684 N N . ALA A 1 89 ? 6.468 16.960 11.962 1.00 62.81 89 ALA A N 1
ATOM 685 C CA . ALA A 1 89 ? 6.993 17.410 13.249 1.00 62.81 89 ALA A CA 1
ATOM 686 C C . ALA A 1 89 ? 6.254 18.641 13.811 1.00 62.81 89 ALA A C 1
ATOM 688 O O . ALA A 1 89 ? 6.246 18.842 15.030 1.00 62.81 89 ALA A O 1
ATOM 689 N N . ARG A 1 90 ? 5.659 19.494 12.965 1.00 74.75 90 ARG A N 1
ATOM 690 C CA . ARG A 1 90 ? 4.783 20.596 13.408 1.00 74.75 90 ARG A CA 1
ATOM 691 C C . ARG A 1 90 ? 3.420 20.067 13.847 1.00 74.75 90 ARG A C 1
ATOM 693 O O . ARG A 1 90 ? 3.005 20.375 14.960 1.00 74.75 90 ARG A O 1
ATOM 700 N N . ALA A 1 91 ? 2.790 19.200 13.054 1.00 67.56 91 ALA A N 1
ATOM 701 C CA . ALA A 1 91 ? 1.498 18.602 13.396 1.00 67.56 91 ALA A CA 1
ATOM 702 C C . ALA A 1 91 ? 1.534 17.858 14.747 1.00 67.56 91 ALA A C 1
ATOM 704 O O . ALA A 1 91 ? 0.624 17.987 15.567 1.00 67.56 91 ALA A O 1
ATOM 705 N N . LEU A 1 92 ? 2.623 17.136 15.028 1.00 61.97 92 LEU A N 1
ATOM 706 C CA . LEU A 1 92 ? 2.809 16.457 16.314 1.00 61.97 92 LEU A CA 1
ATOM 707 C C . LEU A 1 92 ? 3.039 17.418 17.485 1.00 61.97 92 LEU A C 1
ATOM 709 O O . LEU A 1 92 ? 2.591 17.137 18.598 1.00 61.97 92 LEU A O 1
ATOM 713 N N . ARG A 1 93 ? 3.705 18.559 17.259 1.00 72.62 93 ARG A N 1
ATOM 714 C CA . ARG A 1 93 ? 3.847 19.612 18.278 1.00 72.62 93 ARG A CA 1
ATOM 715 C C . ARG A 1 93 ? 2.495 20.225 18.637 1.00 72.62 93 ARG A C 1
ATOM 717 O O . ARG A 1 93 ? 2.224 20.407 19.824 1.00 72.62 93 ARG A O 1
ATOM 724 N N . ASP A 1 94 ? 1.650 20.476 17.643 1.00 75.56 94 ASP A N 1
ATOM 725 C CA . ASP A 1 94 ? 0.312 21.035 17.849 1.00 75.56 94 ASP A CA 1
ATOM 726 C C . ASP A 1 94 ? -0.592 20.061 18.619 1.00 75.56 94 ASP A C 1
ATOM 728 O O . ASP A 1 94 ? -1.257 20.450 19.584 1.00 75.56 94 ASP A O 1
ATOM 732 N N . GLU A 1 95 ? -0.556 18.770 18.278 1.00 68.06 95 GLU A N 1
ATOM 733 C CA . GLU A 1 95 ? -1.322 17.747 19.000 1.00 68.06 95 GLU A CA 1
ATOM 734 C C . GLU A 1 95 ? -0.816 17.562 20.445 1.00 68.06 95 GLU A C 1
ATOM 736 O O . GLU A 1 95 ? -1.617 17.452 21.377 1.00 68.06 95 GLU A O 1
ATOM 741 N N . LEU A 1 96 ? 0.502 17.616 20.681 1.00 69.00 96 LEU A N 1
ATOM 742 C CA . LEU A 1 96 ? 1.064 17.614 22.039 1.00 69.00 96 LEU A CA 1
ATOM 743 C C . LEU A 1 96 ? 0.622 18.837 22.853 1.00 69.00 96 LEU A C 1
ATOM 745 O O . LEU A 1 96 ? 0.276 18.697 24.030 1.00 69.00 96 LEU A O 1
ATOM 749 N N . ALA A 1 97 ? 0.605 20.026 22.247 1.00 76.75 97 ALA A N 1
ATOM 750 C CA . ALA A 1 97 ? 0.117 21.240 22.897 1.00 76.75 97 ALA A CA 1
ATOM 751 C C . ALA A 1 97 ? -1.367 21.109 23.276 1.00 76.75 97 ALA A C 1
ATOM 753 O O . ALA A 1 97 ? -1.748 21.413 24.411 1.00 76.75 97 ALA A O 1
ATOM 754 N N . ARG A 1 98 ? -2.190 20.562 22.373 1.00 82.44 98 ARG A N 1
ATOM 755 C CA . ARG A 1 98 ? -3.611 20.283 22.620 1.00 82.44 98 ARG A CA 1
ATOM 756 C C . ARG A 1 98 ? -3.823 19.301 23.773 1.00 82.44 98 ARG A C 1
ATOM 758 O O . ARG A 1 98 ? -4.673 19.535 24.632 1.00 82.44 98 ARG A O 1
ATOM 765 N N . LEU A 1 99 ? -3.046 18.220 23.831 1.00 70.88 99 LEU A N 1
ATOM 766 C CA . LEU A 1 99 ? -3.139 17.234 24.913 1.00 70.88 99 LEU A CA 1
ATOM 767 C C . LEU A 1 99 ? -2.693 17.801 26.265 1.00 70.88 99 LEU A C 1
ATOM 769 O O . LEU A 1 99 ? -3.314 17.498 27.285 1.00 70.88 99 LEU A O 1
ATOM 773 N N . ARG A 1 100 ? -1.660 18.652 26.288 1.00 80.44 100 ARG A N 1
ATOM 774 C CA . ARG A 1 100 ? -1.241 19.372 27.503 1.00 80.44 100 ARG A CA 1
ATOM 775 C C . ARG A 1 100 ? -2.333 20.318 27.997 1.00 80.44 100 ARG A C 1
ATOM 777 O O . ARG A 1 100 ? -2.630 20.306 29.189 1.00 80.44 100 ARG A O 1
ATOM 784 N N . ALA A 1 101 ? -2.980 21.054 27.093 1.00 79.44 101 ALA A N 1
ATOM 785 C CA . ALA A 1 101 ? -4.112 21.914 27.435 1.00 79.44 101 ALA A CA 1
ATOM 786 C C . ALA A 1 101 ? -5.286 21.115 28.030 1.00 79.44 101 ALA A C 1
ATOM 788 O O . ALA A 1 101 ? -5.815 21.491 29.073 1.00 79.44 101 ALA A O 1
ATOM 789 N N . LEU A 1 102 ? -5.634 19.967 27.436 1.00 76.38 102 LEU A N 1
ATOM 790 C CA . LEU A 1 102 ? -6.687 19.081 27.952 1.00 76.38 102 LEU A CA 1
ATOM 791 C C . LEU A 1 102 ? -6.363 18.502 29.336 1.00 76.38 102 LEU A C 1
ATOM 793 O O . LEU A 1 102 ? -7.259 18.333 30.163 1.00 76.38 102 LEU A O 1
ATOM 797 N N . ARG A 1 103 ? -5.094 18.174 29.606 1.00 75.38 103 ARG A N 1
ATOM 798 C CA . ARG A 1 103 ? -4.665 17.711 30.935 1.00 75.38 103 ARG A CA 1
ATOM 799 C C . ARG A 1 103 ? -4.785 18.805 31.982 1.00 75.38 103 ARG A C 1
ATOM 801 O O . ARG A 1 103 ? -5.298 18.546 33.064 1.00 75.38 103 ARG A O 1
ATOM 808 N N . GLU A 1 104 ? -4.330 20.004 31.649 1.00 85.69 104 GLU A N 1
ATOM 809 C CA . GLU A 1 104 ? -4.409 21.164 32.531 1.00 85.69 104 GLU A CA 1
ATOM 810 C C . GLU A 1 104 ? -5.869 21.541 32.831 1.00 85.69 104 GLU A C 1
ATOM 812 O O . GLU A 1 104 ? -6.216 21.792 33.981 1.00 85.69 104 GLU A O 1
ATOM 817 N N . GLU A 1 105 ? -6.758 21.487 31.834 1.00 83.25 105 GLU A N 1
ATOM 818 C CA . GLU A 1 105 ? -8.201 21.680 32.033 1.00 83.25 105 GLU A CA 1
ATOM 819 C C . GLU A 1 105 ? -8.789 20.630 32.987 1.00 83.25 105 GLU A C 1
ATOM 821 O O . GLU A 1 105 ? -9.454 20.981 33.961 1.00 83.25 105 GLU A O 1
ATOM 826 N N . ARG A 1 106 ? -8.475 19.343 32.781 1.00 77.75 106 ARG A N 1
ATOM 827 C CA . ARG A 1 106 ? -8.931 18.267 33.678 1.00 77.75 106 ARG A CA 1
ATOM 828 C C . ARG A 1 106 ? -8.376 18.391 35.092 1.00 77.75 106 ARG A C 1
ATOM 830 O O . ARG A 1 106 ? -9.076 18.044 36.040 1.00 77.75 106 ARG A O 1
ATOM 837 N N . ARG A 1 107 ? -7.140 18.870 35.241 1.00 83.12 107 ARG A N 1
ATOM 838 C CA . ARG A 1 107 ? -6.540 19.143 36.549 1.00 83.12 107 ARG A CA 1
ATOM 839 C C . ARG A 1 107 ? -7.297 20.259 37.263 1.00 83.12 107 ARG A C 1
ATOM 841 O O . ARG A 1 107 ? -7.710 20.058 38.396 1.00 83.12 107 ARG A O 1
ATOM 848 N N . ARG A 1 108 ? -7.580 21.371 36.577 1.00 86.06 108 ARG A N 1
ATOM 849 C CA . ARG A 1 108 ? -8.408 22.459 37.128 1.00 86.06 108 ARG A CA 1
ATOM 850 C C . ARG A 1 108 ? -9.808 21.980 37.500 1.00 86.06 108 ARG A C 1
ATOM 852 O O . ARG A 1 108 ? -10.341 22.400 38.519 1.00 86.06 108 ARG A O 1
ATOM 859 N N . ASP A 1 109 ? -10.408 21.094 36.709 1.00 77.44 109 ASP A N 1
ATOM 860 C CA . ASP A 1 109 ? -11.697 20.478 37.043 1.00 77.44 109 ASP A CA 1
ATOM 861 C C . ASP A 1 109 ? -11.620 19.602 38.299 1.00 77.44 109 ASP A C 1
ATOM 863 O O . ASP A 1 109 ? -12.535 19.635 39.122 1.00 77.44 109 ASP A O 1
ATOM 867 N N . ALA A 1 110 ? -10.544 18.828 38.461 1.00 74.56 110 ALA A N 1
ATOM 868 C CA . ALA A 1 110 ? -10.311 18.030 39.661 1.00 74.56 110 ALA A CA 1
ATOM 869 C C . ALA A 1 110 ? -10.093 18.920 40.896 1.00 74.56 110 ALA A C 1
ATOM 871 O O . ALA A 1 110 ? -10.731 18.687 41.922 1.00 74.56 110 ALA A O 1
ATOM 872 N N . ASP A 1 111 ? -9.282 19.973 40.773 1.00 81.12 111 ASP A N 1
ATOM 873 C CA . ASP A 1 111 ? -9.004 20.932 41.847 1.00 81.12 111 ASP A CA 1
ATOM 874 C C . ASP A 1 111 ? -10.280 21.685 42.270 1.00 81.12 111 ASP A C 1
ATOM 876 O O . ASP A 1 111 ? -10.552 21.813 43.464 1.00 81.12 111 ASP A O 1
ATOM 880 N N . ARG A 1 112 ? -11.130 22.097 41.313 1.00 81.19 112 ARG A N 1
ATOM 881 C CA . ARG A 1 112 ? -12.450 22.704 41.593 1.00 81.19 112 ARG A CA 1
ATOM 882 C C . ARG A 1 112 ? -13.366 21.768 42.377 1.00 81.19 112 ARG A C 1
ATOM 884 O O . ARG A 1 112 ? -13.966 22.176 43.370 1.00 81.19 112 ARG A O 1
ATOM 891 N N . ARG A 1 113 ? -13.440 20.493 41.975 1.00 76.56 113 ARG A N 1
ATOM 892 C CA . ARG A 1 113 ? -14.227 19.479 42.698 1.00 76.56 113 ARG A CA 1
ATOM 893 C C . ARG A 1 113 ? -13.681 19.233 44.104 1.00 76.56 113 ARG A C 1
ATOM 895 O O . ARG A 1 113 ? -14.470 19.120 45.036 1.00 76.56 113 ARG A O 1
ATOM 902 N N . ALA A 1 114 ? -12.358 19.171 44.262 1.00 75.56 114 ALA A N 1
ATOM 903 C CA . ALA A 1 114 ? -11.703 18.971 45.554 1.00 75.56 114 ALA A CA 1
ATOM 904 C C . ALA A 1 114 ? -11.908 20.160 46.508 1.00 75.56 114 ALA A C 1
ATOM 906 O O . ALA A 1 114 ? -12.081 19.958 47.706 1.00 75.56 114 ALA A O 1
ATOM 907 N N . ALA A 1 115 ? -11.968 21.383 45.977 1.00 83.81 115 ALA A N 1
ATOM 908 C CA . ALA A 1 115 ? -12.280 22.593 46.737 1.00 83.81 115 ALA A CA 1
ATOM 909 C C . ALA A 1 115 ? -13.757 22.692 47.173 1.00 83.81 115 ALA A C 1
ATOM 911 O O . ALA A 1 115 ? -14.144 23.669 47.811 1.00 83.81 115 ALA A O 1
ATOM 912 N N . GLY A 1 116 ? -14.599 21.710 46.824 1.00 80.75 116 GLY A N 1
ATOM 913 C CA . GLY A 1 116 ? -16.036 21.746 47.095 1.00 80.75 116 GLY A CA 1
ATOM 914 C C . GLY A 1 116 ? -16.802 22.727 46.204 1.00 80.75 116 GLY A C 1
ATOM 915 O O . GLY A 1 116 ? -18.012 22.880 46.374 1.00 80.75 116 GLY A O 1
ATOM 916 N N . ASP A 1 117 ? -16.136 23.340 45.219 1.00 70.44 117 ASP A N 1
ATOM 917 C CA . ASP A 1 117 ? -16.733 24.239 44.232 1.00 70.44 117 ASP A CA 1
ATOM 918 C C . ASP A 1 117 ? -17.418 23.406 43.139 1.00 70.44 117 ASP A C 1
ATOM 920 O O . ASP A 1 117 ? -16.998 23.289 41.988 1.00 70.44 117 ASP A O 1
ATOM 924 N N . THR A 1 118 ? -18.468 22.713 43.572 1.00 60.72 118 THR A N 1
ATOM 925 C CA . THR A 1 118 ? -19.321 21.848 42.757 1.00 60.72 118 THR A CA 1
ATOM 926 C C . THR A 1 118 ? -20.615 22.565 42.419 1.00 60.72 118 THR A C 1
ATOM 928 O O . THR A 1 118 ? -21.682 21.952 42.401 1.00 60.72 118 THR A O 1
ATOM 931 N N . LYS A 1 119 ? -20.555 23.871 42.120 1.00 56.72 119 LYS A N 1
ATOM 932 C CA . LYS A 1 119 ? -21.670 24.456 41.381 1.00 56.72 119 LYS A CA 1
ATOM 933 C C . LYS A 1 119 ? -21.774 23.670 40.074 1.00 56.72 119 LYS A C 1
ATOM 935 O O . LYS A 1 119 ? -20.789 23.633 39.328 1.00 56.72 119 LYS A O 1
ATOM 940 N N . PRO A 1 120 ? -22.897 22.973 39.818 1.00 50.28 120 PRO A N 1
ATOM 941 C CA . PRO A 1 120 ? -23.105 22.354 38.526 1.00 50.28 120 PRO A CA 1
ATOM 942 C C . PRO A 1 120 ? -22.899 23.467 37.514 1.00 50.28 120 PRO A C 1
ATOM 944 O O . PRO A 1 120 ? -23.453 24.556 37.664 1.00 50.28 120 PRO A O 1
ATOM 947 N N . ARG A 1 121 ? -22.007 23.223 36.553 1.00 51.22 121 ARG A N 1
ATOM 948 C CA . ARG A 1 121 ? -21.876 24.085 35.389 1.00 51.22 121 ARG A CA 1
ATOM 949 C C . ARG A 1 121 ? -23.287 24.122 34.822 1.00 51.22 121 ARG A C 1
ATOM 951 O O . ARG A 1 121 ? -23.740 23.093 34.327 1.00 51.22 121 ARG A O 1
ATOM 958 N N . GLU A 1 122 ? -24.006 25.225 35.028 1.00 51.22 122 GLU A N 1
ATOM 959 C CA . GLU A 1 122 ? -25.226 25.485 34.283 1.00 51.22 122 GLU A CA 1
ATOM 960 C C . GLU A 1 122 ? -24.790 25.274 32.841 1.00 51.22 122 GLU A C 1
ATOM 962 O O . GLU A 1 122 ? -23.850 25.919 32.366 1.00 51.22 122 GLU A O 1
ATOM 967 N N . GLU A 1 123 ? -25.313 24.215 32.222 1.00 49.09 123 GLU A N 1
ATOM 968 C CA . GLU A 1 123 ? -25.165 24.033 30.797 1.00 49.09 123 GLU A CA 1
ATOM 969 C C . GLU A 1 123 ? -25.721 25.320 30.214 1.00 49.09 123 GLU A C 1
ATOM 971 O O . GLU A 1 123 ? -26.924 25.554 30.241 1.00 49.09 123 GLU A O 1
ATOM 976 N N . GLU A 1 124 ? -24.816 26.203 29.805 1.00 45.78 124 GLU A N 1
ATOM 977 C CA . GLU A 1 124 ? -25.117 27.417 29.080 1.00 45.78 124 GLU A CA 1
ATOM 978 C C . GLU A 1 124 ? -25.730 26.944 27.760 1.00 45.78 124 GLU A C 1
ATOM 980 O O . GLU A 1 124 ? -25.056 26.675 26.763 1.00 45.78 124 GLU A O 1
ATOM 985 N N . THR A 1 125 ? -27.042 26.715 27.809 1.00 43.22 125 THR A N 1
ATOM 986 C CA . THR A 1 125 ? -27.899 26.329 26.694 1.00 43.22 125 THR A CA 1
ATOM 987 C C . THR A 1 125 ? -28.110 27.484 25.720 1.00 43.22 125 THR A C 1
ATOM 989 O O . THR A 1 125 ? -28.799 27.304 24.723 1.00 43.22 125 THR A O 1
ATOM 992 N N . ASP A 1 126 ? -27.421 28.613 25.903 1.00 40.50 126 ASP A N 1
ATOM 993 C CA . ASP A 1 126 ? -27.277 29.682 24.912 1.00 40.50 126 ASP A CA 1
ATOM 994 C C . ASP A 1 126 ? -26.230 29.337 23.842 1.00 40.50 126 ASP A C 1
ATOM 996 O O . ASP A 1 126 ? -25.427 30.152 23.380 1.00 40.50 126 ASP A O 1
AT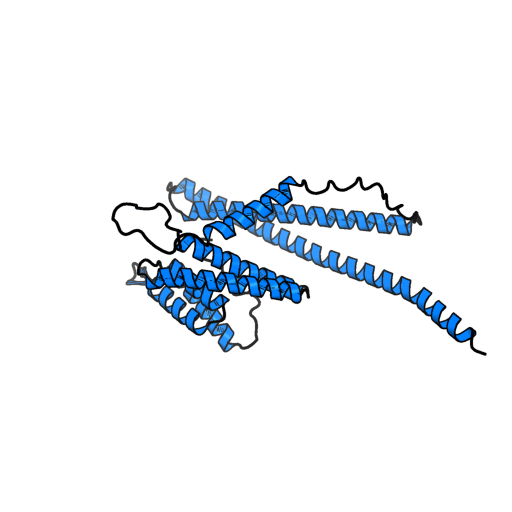OM 1000 N N . ARG A 1 127 ? -26.283 28.095 23.350 1.00 44.47 127 ARG A N 1
ATOM 1001 C CA . ARG A 1 127 ? -25.748 27.805 22.026 1.00 44.47 127 ARG A CA 1
ATOM 1002 C C . ARG A 1 127 ? -26.716 28.435 21.035 1.00 44.47 127 ARG A C 1
ATOM 1004 O O . ARG A 1 127 ? -27.752 27.851 20.723 1.00 44.47 127 ARG A O 1
ATOM 1011 N N . ALA A 1 128 ? -26.350 29.621 20.548 1.00 49.50 128 ALA A N 1
ATOM 1012 C CA . ALA A 1 128 ? -26.956 30.237 19.375 1.00 49.50 128 ALA A CA 1
ATOM 1013 C C . ALA A 1 128 ? -27.281 29.150 18.330 1.00 49.50 128 ALA A C 1
ATOM 1015 O O . ALA A 1 128 ? -26.449 28.248 18.127 1.00 49.50 128 ALA A O 1
ATOM 1016 N N . PRO A 1 129 ? -28.473 29.188 17.703 1.00 43.84 129 PRO A N 1
ATOM 1017 C CA . PRO A 1 129 ? -28.878 28.170 16.749 1.00 43.84 129 PRO A CA 1
ATOM 1018 C C . PRO A 1 129 ? -27.762 28.000 15.727 1.00 43.84 129 PRO A C 1
ATOM 1020 O O . PRO A 1 129 ? -27.324 28.965 15.096 1.00 43.84 129 PRO A O 1
ATOM 1023 N N . ARG A 1 130 ? -27.250 26.768 15.614 1.00 47.72 130 ARG A N 1
ATOM 1024 C CA . ARG A 1 130 ? -26.300 26.424 14.557 1.00 47.72 130 ARG A CA 1
ATOM 1025 C C . ARG A 1 130 ? -26.947 26.871 13.245 1.00 47.72 130 ARG A C 1
ATOM 1027 O O . ARG A 1 130 ? -28.073 26.434 13.001 1.00 47.72 130 ARG A O 1
ATOM 1034 N N . PRO A 1 131 ? -26.296 27.726 12.437 1.00 40.81 131 PRO A N 1
ATOM 1035 C CA . PRO A 1 131 ? -26.863 28.119 11.161 1.00 40.81 131 PRO A CA 1
ATOM 1036 C C . PRO A 1 131 ? -27.130 26.838 10.379 1.00 40.81 131 PRO A C 1
ATOM 1038 O O . PRO A 1 131 ? -26.241 25.990 10.239 1.00 40.81 131 PRO A O 1
ATOM 1041 N N . GLU A 1 132 ? -28.380 26.655 9.953 1.00 45.81 132 GLU A N 1
ATOM 1042 C CA . GLU A 1 132 ? -28.703 25.572 9.043 1.00 45.81 132 GLU A CA 1
ATOM 1043 C C . GLU A 1 132 ? -27.748 25.662 7.849 1.00 45.81 132 GLU A C 1
ATOM 1045 O O . GLU A 1 132 ? -27.504 26.761 7.344 1.00 45.81 132 GLU A O 1
ATOM 1050 N N . PRO A 1 133 ? -27.176 24.539 7.388 1.00 45.12 133 PRO A N 1
ATOM 1051 C CA . PRO A 1 133 ? -26.362 24.563 6.191 1.00 45.12 133 PRO A CA 1
ATOM 1052 C C . PRO A 1 133 ? -27.226 25.076 5.039 1.00 45.12 133 PRO A C 1
ATOM 1054 O O . PRO A 1 133 ? -28.234 24.446 4.686 1.00 45.12 133 PRO A O 1
ATOM 1057 N N . ASP A 1 134 ? -26.810 26.229 4.506 1.00 47.38 134 ASP A N 1
ATOM 1058 C CA . ASP A 1 134 ? -27.414 26.956 3.396 1.00 47.38 134 ASP A CA 1
ATOM 1059 C C . ASP A 1 134 ? -28.002 25.996 2.358 1.00 47.38 134 ASP A C 1
ATOM 1061 O O . ASP A 1 134 ? -27.330 25.075 1.878 1.00 47.38 134 ASP A O 1
ATOM 1065 N N . ALA A 1 135 ? -29.238 26.254 1.927 1.00 47.72 135 ALA A N 1
ATOM 1066 C CA . ALA A 1 135 ? -29.904 25.503 0.858 1.00 47.72 135 ALA A CA 1
ATOM 1067 C C . ALA A 1 135 ? -29.064 25.425 -0.441 1.00 47.72 135 ALA A C 1
ATOM 1069 O O . ALA A 1 135 ? -29.220 24.499 -1.241 1.00 47.72 135 ALA A O 1
ATOM 1070 N N . ARG A 1 136 ? -28.101 26.342 -0.621 1.00 49.84 136 ARG A N 1
ATOM 1071 C CA . ARG A 1 136 ? -27.103 26.312 -1.702 1.00 49.84 136 ARG A CA 1
ATOM 1072 C C . ARG A 1 136 ? -26.138 25.121 -1.618 1.00 49.84 136 ARG A C 1
ATOM 1074 O O . ARG A 1 136 ? -25.780 24.576 -2.659 1.00 49.84 136 ARG A O 1
ATOM 1081 N N . VAL A 1 137 ? -25.765 24.659 -0.421 1.00 49.31 137 VAL A N 1
ATOM 1082 C CA . VAL A 1 137 ? -24.860 23.506 -0.237 1.00 49.31 137 VAL A CA 1
ATOM 1083 C C . VAL A 1 137 ? -25.567 22.191 -0.589 1.00 49.31 137 VAL A C 1
ATOM 1085 O O . VAL A 1 137 ? -24.972 21.328 -1.233 1.00 49.31 137 VAL A O 1
ATOM 1088 N N . ARG A 1 138 ? -26.869 22.066 -0.283 1.00 50.25 138 ARG A N 1
ATOM 1089 C CA . ARG A 1 138 ? -27.686 20.908 -0.707 1.00 50.25 138 ARG A CA 1
ATOM 1090 C C . ARG A 1 138 ? -27.932 20.901 -2.222 1.00 50.25 138 ARG A C 1
ATOM 1092 O O . ARG A 1 138 ? -27.869 19.846 -2.847 1.00 50.25 138 ARG A O 1
ATOM 1099 N N . SER A 1 139 ? -28.137 22.076 -2.821 1.00 47.06 139 SER A N 1
ATOM 1100 C CA . SER A 1 139 ? -28.318 22.238 -4.273 1.00 47.06 139 SER A CA 1
ATOM 1101 C C . SER A 1 139 ? -27.058 21.872 -5.073 1.00 47.06 139 SER A C 1
ATOM 1103 O O . SER A 1 139 ? -27.153 21.188 -6.092 1.00 47.06 139 SER A O 1
ATOM 1105 N N . ASN A 1 140 ? -25.864 22.221 -4.580 1.00 45.34 140 ASN A N 1
ATOM 1106 C CA . ASN A 1 140 ? -24.606 21.894 -5.261 1.00 45.34 140 ASN A CA 1
ATOM 1107 C C . ASN A 1 140 ? -24.222 20.412 -5.143 1.00 45.34 140 ASN A C 1
ATOM 1109 O O . ASN A 1 140 ? -23.746 19.837 -6.119 1.00 45.34 140 ASN A O 1
ATOM 1113 N N . ALA A 1 141 ? -24.483 19.769 -4.000 1.00 48.84 141 ALA A N 1
ATOM 1114 C CA . ALA A 1 141 ? -24.283 18.325 -3.856 1.00 48.84 141 ALA A CA 1
ATOM 1115 C C . ALA A 1 141 ? -25.246 17.520 -4.754 1.00 48.84 141 ALA A C 1
ATOM 1117 O O . ALA A 1 141 ? -24.853 16.518 -5.348 1.00 48.84 141 ALA A O 1
ATOM 1118 N N . SER A 1 142 ? -26.486 17.998 -4.918 1.00 48.88 142 SER A N 1
ATOM 1119 C CA . SER A 1 142 ? -27.483 17.372 -5.795 1.00 48.88 142 SER A CA 1
ATOM 1120 C C . SER A 1 142 ? -27.189 17.602 -7.287 1.00 48.88 142 SER A C 1
ATOM 1122 O O . SER A 1 142 ? -27.299 16.664 -8.076 1.00 48.88 142 SER A O 1
ATOM 1124 N N . LYS A 1 143 ? -26.693 18.790 -7.674 1.00 48.53 143 LYS A N 1
ATOM 1125 C CA . LYS A 1 143 ? -26.187 19.047 -9.036 1.00 48.53 143 LYS A CA 1
ATOM 1126 C C . LYS A 1 143 ? -24.949 18.216 -9.368 1.00 48.53 143 LYS A C 1
ATOM 1128 O O . LYS A 1 143 ? -24.878 17.681 -10.464 1.00 48.53 143 LYS A O 1
ATOM 1133 N N . ALA A 1 144 ? -24.009 18.048 -8.436 1.00 48.03 144 ALA A N 1
ATOM 1134 C CA . ALA A 1 144 ? -22.835 17.202 -8.658 1.00 48.03 144 ALA A CA 1
ATOM 1135 C C . ALA A 1 144 ? -23.218 15.724 -8.864 1.00 48.03 144 ALA A C 1
ATOM 1137 O O . ALA A 1 144 ? -22.669 15.068 -9.745 1.00 48.03 144 ALA A O 1
ATOM 1138 N N . ALA A 1 145 ? -24.210 15.219 -8.122 1.00 45.53 145 ALA A N 1
ATOM 1139 C CA . ALA A 1 145 ? -24.720 13.859 -8.295 1.00 45.53 145 ALA A CA 1
ATOM 1140 C C . ALA A 1 145 ? -25.516 13.671 -9.606 1.00 45.53 145 ALA A C 1
ATOM 1142 O O . ALA A 1 145 ? -25.392 12.631 -10.250 1.00 45.53 145 ALA A O 1
ATOM 1143 N N . GLN A 1 146 ? -26.287 14.675 -10.046 1.00 44.12 146 GLN A N 1
ATOM 1144 C CA . GLN A 1 146 ? -27.011 14.628 -11.326 1.00 44.12 146 GLN A CA 1
ATOM 1145 C C . GLN A 1 146 ? -26.091 14.763 -12.546 1.00 44.12 146 GLN A C 1
ATOM 1147 O O . GLN A 1 146 ? -26.327 14.092 -13.550 1.00 44.12 146 GLN A O 1
ATOM 1152 N N . THR A 1 147 ? -25.009 15.547 -12.465 1.00 43.25 147 THR A N 1
ATOM 1153 C CA . THR A 1 147 ? -24.026 15.634 -13.556 1.00 43.25 147 THR A CA 1
ATOM 1154 C C . THR A 1 147 ? -23.339 14.287 -13.778 1.00 43.25 147 THR A C 1
ATOM 1156 O O . THR A 1 147 ? -23.254 13.861 -14.923 1.00 43.25 147 THR A O 1
ATOM 1159 N N . VAL A 1 148 ? -22.959 13.571 -12.711 1.00 47.59 148 VAL A N 1
ATOM 1160 C CA . VAL A 1 148 ? -22.317 12.240 -12.801 1.00 47.59 148 VAL A CA 1
ATOM 1161 C C . VAL A 1 148 ? -23.279 11.160 -13.316 1.00 47.59 148 VAL A C 1
ATOM 1163 O O . VAL A 1 148 ? -22.854 10.255 -14.028 1.00 47.59 148 VAL A O 1
ATOM 1166 N N . ALA A 1 149 ? -24.579 11.269 -13.024 1.00 44.16 149 ALA A N 1
ATOM 1167 C CA . ALA A 1 149 ? -25.586 10.351 -13.562 1.00 44.16 149 ALA A CA 1
ATOM 1168 C C . ALA A 1 149 ? -25.942 10.634 -15.038 1.00 44.16 149 ALA A C 1
ATOM 1170 O O . ALA A 1 149 ? -26.290 9.709 -15.767 1.00 44.16 149 ALA A O 1
ATOM 1171 N N . SER A 1 150 ? -25.838 11.889 -15.501 1.00 37.94 150 SER A N 1
ATOM 1172 C CA . SER A 1 150 ? -26.191 12.272 -16.881 1.00 37.94 150 SER A CA 1
ATOM 1173 C C . SER A 1 150 ? -25.078 12.048 -17.914 1.00 37.94 150 SER A C 1
ATOM 1175 O O . SER A 1 150 ? -25.381 11.805 -19.080 1.00 37.94 150 SER A O 1
ATOM 1177 N N . THR A 1 151 ? -23.800 12.048 -17.514 1.00 44.12 151 THR A N 1
ATOM 1178 C CA . THR A 1 151 ? -22.672 11.721 -18.412 1.00 44.12 151 THR A CA 1
ATOM 1179 C C . THR A 1 151 ? -22.459 10.221 -18.621 1.00 44.12 151 THR A C 1
ATOM 1181 O O . THR A 1 151 ? -21.701 9.843 -19.508 1.00 44.12 151 THR A O 1
ATOM 1184 N N . GLY A 1 152 ? -23.139 9.360 -17.857 1.00 36.22 152 GLY A N 1
ATOM 1185 C CA . GLY A 1 152 ? -23.056 7.902 -18.005 1.00 36.22 152 GLY A CA 1
ATOM 1186 C C . GLY A 1 152 ? -24.015 7.290 -19.034 1.00 36.22 152 GLY A C 1
ATOM 1187 O O . GLY A 1 152 ? -23.931 6.091 -19.275 1.00 36.22 152 GLY A O 1
ATOM 1188 N N . ALA A 1 153 ? -24.931 8.070 -19.626 1.00 38.75 153 ALA A N 1
ATOM 1189 C CA . ALA A 1 153 ? -26.059 7.525 -20.394 1.00 38.75 153 ALA A CA 1
ATOM 1190 C C . ALA A 1 153 ? -26.191 8.021 -21.848 1.00 38.75 153 ALA A C 1
ATOM 1192 O O . ALA A 1 153 ? -27.168 7.673 -22.507 1.00 38.75 153 ALA A O 1
ATOM 1193 N N . VAL A 1 154 ? -25.244 8.797 -22.390 1.00 41.25 154 VAL A N 1
ATOM 1194 C CA . VAL A 1 154 ? -25.322 9.259 -23.791 1.00 41.25 154 VAL A CA 1
ATOM 1195 C C . VAL A 1 154 ? -23.986 9.076 -24.504 1.00 41.25 154 VAL A C 1
ATOM 1197 O O . VAL A 1 154 ? -23.176 9.993 -24.544 1.00 41.25 154 VAL A O 1
ATOM 1200 N N . ALA A 1 155 ? -23.769 7.879 -25.049 1.00 41.00 155 ALA A N 1
ATOM 1201 C CA . ALA A 1 155 ? -23.008 7.637 -26.283 1.00 41.00 155 ALA A CA 1
ATOM 1202 C C . ALA A 1 155 ? -23.049 6.135 -26.628 1.00 41.00 155 ALA A C 1
ATOM 1204 O O . ALA A 1 155 ? -22.019 5.473 -26.714 1.00 41.00 155 ALA A O 1
ATOM 1205 N N . SER A 1 156 ? -24.255 5.586 -26.789 1.00 40.06 156 SER A N 1
ATOM 1206 C CA . SER A 1 156 ? -24.444 4.356 -27.557 1.00 40.06 156 SER A CA 1
ATOM 1207 C C . SER A 1 156 ? -25.210 4.744 -28.812 1.00 40.06 156 SER A C 1
ATOM 1209 O O . SER A 1 156 ? -26.295 5.309 -28.716 1.00 40.06 156 SER A O 1
ATOM 1211 N N . ASP A 1 157 ? -24.597 4.434 -29.945 1.00 32.94 157 ASP A N 1
ATOM 1212 C CA . ASP A 1 157 ? -25.089 4.510 -31.320 1.00 32.94 157 ASP A CA 1
ATOM 1213 C C . ASP A 1 157 ? -24.854 5.796 -32.133 1.00 32.94 157 ASP A C 1
ATOM 1215 O O . ASP A 1 157 ? -25.368 6.878 -31.867 1.00 32.94 157 ASP A O 1
ATOM 1219 N N . ALA A 1 158 ? -24.115 5.545 -33.224 1.00 37.56 158 ALA A N 1
ATOM 1220 C CA . ALA A 1 158 ? -23.857 6.332 -34.425 1.00 37.56 158 ALA A CA 1
ATOM 1221 C C . ALA A 1 158 ? -22.920 7.547 -34.292 1.00 37.56 158 ALA A C 1
ATOM 1223 O O . ALA A 1 158 ? -23.301 8.588 -33.781 1.00 37.56 158 ALA A O 1
ATOM 1224 N N . VAL A 1 159 ? -21.714 7.439 -34.868 1.00 33.78 159 VAL A N 1
ATOM 1225 C CA . VAL A 1 159 ? -21.333 8.137 -36.116 1.00 33.78 159 VAL A CA 1
ATOM 1226 C C . VAL A 1 159 ? -19.995 7.571 -36.615 1.00 33.78 159 VAL A C 1
ATOM 1228 O O . VAL A 1 159 ? -18.934 7.741 -36.021 1.00 33.78 159 VAL A O 1
ATOM 1231 N N . THR A 1 160 ? -20.066 6.892 -37.754 1.00 39.75 160 THR A N 1
ATOM 1232 C CA . THR A 1 160 ? -18.977 6.719 -38.717 1.00 39.75 160 THR A CA 1
ATOM 1233 C C . THR A 1 160 ? -18.501 8.079 -39.225 1.00 39.75 160 THR A C 1
ATOM 1235 O O . THR A 1 160 ? -19.308 8.795 -39.809 1.00 39.75 160 THR A O 1
ATOM 1238 N N . SER A 1 161 ? -17.219 8.415 -39.061 1.00 30.97 161 SER A N 1
ATOM 1239 C CA . SER A 1 161 ? -16.378 9.146 -40.031 1.00 30.97 161 SER A CA 1
ATOM 1240 C C . SER A 1 161 ? -15.168 9.770 -39.330 1.00 30.97 161 SER A C 1
ATOM 1242 O O . SER A 1 161 ? -15.268 10.270 -38.215 1.00 30.97 161 SER A O 1
ATOM 1244 N N . ASN A 1 162 ? -14.037 9.719 -40.032 1.00 38.12 162 ASN A N 1
ATOM 1245 C CA . ASN A 1 162 ? -12.762 10.385 -39.775 1.00 38.12 162 ASN A CA 1
ATOM 1246 C C . ASN A 1 162 ? -12.862 11.784 -39.138 1.00 38.12 162 ASN A C 1
ATOM 1248 O O . ASN A 1 162 ? -13.768 12.551 -39.447 1.00 38.12 162 ASN A O 1
ATOM 1252 N N . ASP A 1 163 ? -11.811 12.119 -38.384 1.00 35.84 163 ASP A N 1
ATOM 1253 C CA . ASP A 1 163 ? -11.454 13.445 -37.860 1.00 35.84 163 ASP A CA 1
ATOM 1254 C C . ASP A 1 163 ? -12.221 13.967 -36.638 1.00 35.84 163 ASP A C 1
ATOM 1256 O O . ASP A 1 163 ? -12.927 14.966 -36.689 1.00 35.84 163 ASP A O 1
ATOM 1260 N N . MET A 1 164 ? -11.937 13.377 -35.471 1.00 28.73 164 MET A N 1
ATOM 1261 C CA . MET A 1 164 ? -11.857 14.129 -34.212 1.00 28.73 164 MET A CA 1
ATOM 1262 C C . MET A 1 164 ? -10.945 13.397 -33.215 1.00 28.73 164 MET A C 1
ATOM 1264 O O . MET A 1 164 ? -11.352 12.475 -32.512 1.00 28.73 164 MET A O 1
ATOM 1268 N N . ARG A 1 165 ? -9.678 13.824 -33.131 1.00 36.88 165 ARG A N 1
ATOM 1269 C CA . ARG A 1 165 ? -8.811 13.543 -31.975 1.00 36.88 165 ARG A CA 1
ATOM 1270 C C . ARG A 1 165 ? -9.385 14.289 -30.769 1.00 36.88 165 ARG A C 1
ATOM 1272 O O . ARG A 1 165 ? -9.018 15.434 -30.514 1.00 36.88 165 ARG A O 1
ATOM 1279 N N . VAL A 1 166 ? -10.313 13.660 -30.054 1.00 35.50 166 VAL A N 1
ATOM 1280 C CA . VAL A 1 166 ? -10.805 14.181 -28.778 1.00 35.50 166 VAL A CA 1
ATOM 1281 C C . VAL A 1 166 ? -9.700 14.024 -27.738 1.00 35.50 166 VAL A C 1
ATOM 1283 O O . VAL A 1 166 ? -9.283 12.926 -27.376 1.00 35.50 166 VAL A O 1
ATOM 1286 N N . VAL A 1 167 ? -9.216 15.172 -27.282 1.00 38.59 167 VAL A N 1
ATOM 1287 C CA . VAL A 1 167 ? -8.402 15.370 -26.087 1.00 38.59 167 VAL A CA 1
ATOM 1288 C C . VAL A 1 167 ? -9.160 14.785 -24.890 1.00 38.59 167 VAL A C 1
ATOM 1290 O O . VAL A 1 167 ? -10.099 15.391 -24.386 1.00 38.59 167 VAL A O 1
ATOM 1293 N N . GLY A 1 168 ? -8.780 13.581 -24.469 1.00 35.84 168 GLY A N 1
ATOM 1294 C CA . GLY A 1 168 ? -9.422 12.877 -23.357 1.00 35.84 168 GLY A CA 1
ATOM 1295 C C . GLY A 1 168 ? -8.675 11.625 -22.901 1.00 35.84 168 GLY A C 1
ATOM 1296 O O . GLY A 1 168 ? -9.297 10.732 -22.337 1.00 35.84 168 GLY A O 1
ATOM 1297 N N . SER A 1 169 ? -7.363 11.511 -23.154 1.00 46.69 169 SER A N 1
ATOM 1298 C CA . SER A 1 169 ? -6.597 10.367 -22.653 1.00 46.69 169 SER A CA 1
ATOM 1299 C C . SER A 1 169 ? -6.465 10.485 -21.136 1.00 46.69 169 SER A C 1
ATOM 1301 O O . SER A 1 169 ? -5.635 11.247 -20.630 1.00 46.69 169 SER A O 1
ATOM 1303 N N . VAL A 1 170 ? -7.303 9.756 -20.407 1.00 59.34 170 VAL A N 1
ATOM 1304 C CA . VAL A 1 170 ? -7.079 9.485 -18.990 1.00 59.34 170 VAL A CA 1
ATOM 1305 C C . VAL A 1 170 ? -5.679 8.885 -18.881 1.00 59.34 170 VAL A C 1
ATOM 1307 O O . VAL A 1 170 ? -5.367 7.892 -19.534 1.00 59.34 170 VAL A O 1
ATOM 1310 N N . ASP A 1 171 ? -4.800 9.528 -18.114 1.00 83.38 171 ASP A N 1
ATOM 1311 C CA . ASP A 1 171 ? -3.484 8.972 -17.811 1.00 83.38 171 ASP A CA 1
ATOM 1312 C C . ASP A 1 171 ? -3.702 7.769 -16.883 1.00 83.38 171 ASP A C 1
ATOM 1314 O O . ASP A 1 171 ? -3.715 7.900 -15.656 1.00 83.38 171 ASP A O 1
ATOM 1318 N N . HIS A 1 172 ? -3.953 6.606 -17.495 1.00 82.62 172 HIS A N 1
ATOM 1319 C CA . HIS A 1 172 ? -4.230 5.333 -16.829 1.00 82.62 172 HIS A CA 1
ATOM 1320 C C . HIS A 1 172 ? -3.192 5.034 -15.745 1.00 82.62 172 HIS A C 1
ATOM 1322 O O . HIS A 1 172 ? -3.539 4.531 -14.680 1.00 82.62 172 HIS A O 1
ATOM 1328 N N . ARG A 1 173 ? -1.927 5.432 -15.956 1.00 88.50 173 ARG A N 1
ATOM 1329 C CA . ARG A 1 173 ? -0.862 5.285 -14.959 1.00 88.50 173 ARG A CA 1
ATOM 1330 C C . ARG A 1 173 ? -1.144 6.143 -13.732 1.00 88.50 173 ARG A C 1
ATOM 1332 O O . ARG A 1 173 ? -1.155 5.629 -12.617 1.00 88.50 173 ARG A O 1
ATOM 1339 N N . ARG A 1 174 ? -1.410 7.440 -13.894 1.00 87.12 174 ARG A N 1
ATOM 1340 C CA . ARG A 1 174 ? -1.729 8.307 -12.742 1.00 87.12 174 ARG A CA 1
ATOM 1341 C C . ARG A 1 174 ? -2.944 7.808 -11.967 1.00 87.12 174 ARG A C 1
ATOM 1343 O O . ARG A 1 174 ? -2.910 7.820 -10.738 1.00 87.12 174 ARG A O 1
ATOM 1350 N N . VAL A 1 175 ? -3.984 7.363 -12.671 1.00 87.88 175 VAL A N 1
ATOM 1351 C CA . VAL A 1 175 ? -5.201 6.826 -12.046 1.00 87.88 175 VAL A CA 1
ATOM 1352 C C . VAL A 1 175 ? -4.896 5.542 -11.277 1.00 87.88 175 VAL A C 1
ATOM 1354 O O . VAL A 1 175 ? -5.172 5.482 -10.080 1.00 87.88 175 VAL A O 1
ATOM 1357 N N . ALA A 1 176 ? -4.245 4.568 -11.915 1.00 90.00 176 ALA A N 1
ATOM 1358 C CA . ALA A 1 176 ? -3.796 3.325 -11.294 1.00 90.00 176 ALA A CA 1
ATOM 1359 C C . ALA A 1 176 ? -3.015 3.561 -9.994 1.00 90.00 176 ALA A C 1
ATOM 1361 O O . ALA A 1 176 ? -3.332 2.999 -8.945 1.00 90.00 176 ALA A O 1
ATOM 1362 N N . HIS A 1 177 ? -2.004 4.429 -10.049 1.00 88.56 177 HIS A N 1
ATOM 1363 C CA . HIS A 1 177 ? -1.137 4.724 -8.908 1.00 88.56 177 HIS A CA 1
ATOM 1364 C C . HIS A 1 177 ? -1.870 5.464 -7.785 1.00 88.56 177 HIS A C 1
ATOM 1366 O O . HIS A 1 177 ? -1.628 5.199 -6.604 1.00 88.56 177 HIS A O 1
ATOM 1372 N N . ALA A 1 178 ? -2.793 6.368 -8.125 1.00 88.62 178 ALA A N 1
ATOM 1373 C CA . ALA A 1 178 ? -3.634 7.044 -7.142 1.00 88.62 178 ALA A CA 1
ATOM 1374 C C . ALA A 1 178 ? -4.584 6.063 -6.438 1.00 88.62 178 ALA A C 1
ATOM 1376 O O . ALA A 1 178 ? -4.699 6.101 -5.210 1.00 88.62 178 ALA A O 1
ATOM 1377 N N . LEU A 1 179 ? -5.212 5.157 -7.194 1.00 89.88 179 LEU A N 1
ATOM 1378 C CA . LEU A 1 179 ? -6.089 4.113 -6.664 1.00 89.88 179 LEU A CA 1
ATOM 1379 C C . LEU A 1 179 ? -5.323 3.133 -5.770 1.00 89.88 179 LEU A C 1
ATOM 1381 O O . LEU A 1 179 ? -5.781 2.844 -4.665 1.00 89.88 179 LEU A O 1
ATOM 1385 N N . LEU A 1 180 ? -4.131 2.696 -6.190 1.00 92.19 180 LEU A N 1
ATOM 1386 C CA . LEU A 1 180 ? -3.256 1.839 -5.388 1.00 92.19 180 LEU A CA 1
ATOM 1387 C C . LEU A 1 180 ? -2.904 2.504 -4.053 1.00 92.19 180 LEU A C 1
ATOM 1389 O O . LEU A 1 180 ? -3.079 1.901 -2.994 1.00 92.19 180 LEU A O 1
ATOM 1393 N N . ARG A 1 181 ? -2.460 3.767 -4.085 1.00 92.81 181 ARG A N 1
ATOM 1394 C CA . ARG A 1 181 ? -2.118 4.521 -2.869 1.00 92.81 181 ARG A CA 1
ATOM 1395 C C . ARG A 1 181 ? -3.320 4.662 -1.941 1.00 92.81 181 ARG A C 1
ATOM 1397 O O . ARG A 1 181 ? -3.198 4.404 -0.747 1.00 92.81 181 ARG A O 1
ATOM 1404 N N . ALA A 1 182 ? -4.472 5.051 -2.486 1.00 88.81 182 ALA A N 1
ATOM 1405 C CA . ALA A 1 182 ? -5.699 5.189 -1.713 1.00 88.81 182 ALA A CA 1
ATOM 1406 C C . ALA A 1 182 ? -6.144 3.846 -1.115 1.00 88.81 182 ALA A C 1
ATOM 1408 O O . ALA A 1 182 ? -6.597 3.810 0.024 1.00 88.81 182 ALA A O 1
ATOM 1409 N N . GLY A 1 183 ? -6.004 2.747 -1.858 1.00 91.62 183 GLY A N 1
ATOM 1410 C CA . GLY A 1 183 ? -6.307 1.398 -1.390 1.00 91.62 183 GLY A CA 1
ATOM 1411 C C . GLY A 1 183 ? -5.425 0.968 -0.218 1.00 91.62 183 GLY A C 1
ATOM 1412 O O . GLY A 1 183 ? -5.946 0.545 0.811 1.00 91.62 183 GLY A O 1
ATOM 1413 N N . ILE A 1 184 ? -4.104 1.136 -0.333 1.00 92.06 184 ILE A N 1
ATOM 1414 C CA . ILE A 1 184 ? -3.149 0.810 0.743 1.00 92.06 184 ILE A CA 1
ATOM 1415 C C . ILE A 1 184 ? -3.437 1.638 2.002 1.00 92.06 184 ILE A C 1
ATOM 1417 O O . ILE A 1 184 ? -3.471 1.088 3.103 1.00 92.06 184 ILE A O 1
ATOM 1421 N N . GLU A 1 185 ? -3.698 2.938 1.853 1.00 92.88 185 GLU A N 1
ATOM 1422 C CA . GLU A 1 185 ? -3.977 3.810 2.999 1.00 92.88 185 GLU A CA 1
ATOM 1423 C C . GLU A 1 185 ? -5.262 3.403 3.730 1.00 92.88 185 GLU A C 1
ATOM 1425 O O . GLU A 1 185 ? -5.272 3.302 4.957 1.00 92.88 185 GLU A O 1
ATOM 1430 N N . LEU A 1 186 ? -6.322 3.047 2.994 1.00 89.88 186 LEU A N 1
ATOM 1431 C CA . LEU A 1 186 ? -7.540 2.530 3.618 1.00 89.88 186 LEU A CA 1
ATOM 1432 C C . LEU A 1 186 ? -7.308 1.218 4.380 1.00 89.88 186 LEU A C 1
ATOM 1434 O O . LEU A 1 186 ? -7.935 1.015 5.418 1.00 89.88 186 LEU A O 1
ATOM 1438 N N . ARG A 1 187 ? -6.422 0.327 3.909 1.00 93.75 187 ARG A N 1
ATOM 1439 C CA . ARG A 1 187 ? -6.088 -0.906 4.651 1.00 93.75 187 ARG A CA 1
ATOM 1440 C C . ARG A 1 187 ? -5.356 -0.599 5.952 1.00 93.75 187 ARG A C 1
ATOM 1442 O O . ARG A 1 187 ? -5.654 -1.211 6.977 1.00 93.75 187 ARG A O 1
ATOM 1449 N N . ARG A 1 188 ? -4.434 0.368 5.942 1.00 92.62 188 ARG A N 1
ATOM 1450 C CA . ARG A 1 188 ? -3.756 0.837 7.164 1.00 92.62 188 ARG A CA 1
ATOM 1451 C C . ARG A 1 188 ? -4.756 1.427 8.154 1.00 92.62 188 ARG A C 1
ATOM 1453 O O . ARG A 1 188 ? -4.731 1.081 9.336 1.00 92.62 188 ARG A O 1
ATOM 1460 N N . ASP A 1 189 ? -5.683 2.245 7.665 1.00 91.50 189 ASP A N 1
ATOM 1461 C CA . ASP A 1 189 ? -6.778 2.790 8.466 1.00 91.50 189 ASP A CA 1
ATOM 1462 C C . ASP A 1 189 ? -7.695 1.689 9.016 1.00 91.50 189 ASP A C 1
ATOM 1464 O O . ASP A 1 189 ? -8.060 1.726 10.194 1.00 91.50 189 ASP A O 1
ATOM 1468 N N . ALA A 1 190 ? -8.032 0.683 8.206 1.00 90.81 190 ALA A N 1
ATOM 1469 C CA . ALA A 1 190 ? -8.812 -0.475 8.633 1.00 90.81 190 ALA A CA 1
ATOM 1470 C C . ALA A 1 190 ? -8.098 -1.246 9.754 1.00 90.81 190 ALA A C 1
ATOM 1472 O O . ALA A 1 190 ? -8.714 -1.560 10.775 1.00 90.81 190 ALA A O 1
ATOM 1473 N N . ALA A 1 191 ? -6.792 -1.489 9.614 1.00 91.12 191 ALA A N 1
ATOM 1474 C CA . ALA A 1 191 ? -5.980 -2.143 10.637 1.00 91.12 191 ALA A CA 1
ATOM 1475 C C . ALA A 1 191 ? -5.950 -1.335 11.946 1.00 91.12 191 ALA A C 1
ATOM 1477 O O . ALA A 1 191 ? -6.162 -1.903 13.022 1.00 91.12 191 ALA A O 1
ATOM 1478 N N . ARG A 1 192 ? -5.775 -0.007 11.863 1.00 94.50 192 ARG A N 1
ATOM 1479 C CA . ARG A 1 192 ? -5.826 0.898 13.024 1.00 94.50 192 ARG A CA 1
ATOM 1480 C C . ARG A 1 192 ? -7.187 0.844 13.720 1.00 94.50 192 ARG A C 1
ATOM 1482 O O . ARG A 1 192 ? -7.250 0.628 14.926 1.00 94.50 192 ARG A O 1
ATOM 1489 N N . LEU A 1 193 ? -8.281 0.971 12.966 1.00 90.75 193 LEU A N 1
ATOM 1490 C CA . LEU A 1 193 ? -9.647 0.895 13.502 1.00 90.75 193 LEU A CA 1
ATOM 1491 C C . LEU A 1 193 ? -9.942 -0.467 14.142 1.00 90.75 193 LEU A C 1
ATOM 1493 O O . LEU A 1 193 ? -10.620 -0.533 15.168 1.00 90.75 193 LEU A O 1
ATOM 1497 N N . SER A 1 194 ? -9.423 -1.552 13.563 1.00 94.06 194 SER A N 1
ATOM 1498 C CA . SER A 1 194 ? -9.556 -2.893 14.131 1.00 94.06 194 SER A CA 1
ATOM 1499 C C . SER A 1 194 ? -8.830 -3.002 15.473 1.00 94.06 194 SER A C 1
ATOM 1501 O O . SER A 1 194 ? -9.398 -3.535 16.424 1.00 94.06 194 SER A O 1
ATOM 1503 N N . ALA A 1 195 ? -7.613 -2.458 15.582 1.00 90.25 195 ALA A N 1
ATOM 1504 C CA . ALA A 1 195 ? -6.857 -2.418 16.837 1.00 90.25 195 ALA A CA 1
ATOM 1505 C C . ALA A 1 195 ? -7.551 -1.570 17.922 1.00 90.25 195 ALA A C 1
ATOM 1507 O O . ALA A 1 195 ? -7.451 -1.871 19.109 1.00 90.25 195 ALA A O 1
ATOM 1508 N N . GLU A 1 196 ? -8.315 -0.550 17.523 1.00 96.00 196 GLU A N 1
ATOM 1509 C CA . GLU A 1 196 ? -9.154 0.263 18.416 1.00 96.00 196 GLU A CA 1
ATOM 1510 C C . GLU A 1 196 ? -10.471 -0.427 18.833 1.00 96.00 196 GLU A C 1
ATOM 1512 O O . GLU A 1 196 ? -11.255 0.145 19.593 1.00 96.00 196 GLU A O 1
ATOM 1517 N N . GLY A 1 197 ? -10.754 -1.638 18.338 1.00 92.81 197 GLY A N 1
ATOM 1518 C CA . GLY A 1 197 ? -12.002 -2.363 18.599 1.00 92.81 197 GLY A CA 1
ATOM 1519 C C . GLY A 1 197 ? -13.199 -1.872 17.775 1.00 92.81 197 GLY A C 1
ATOM 1520 O O . GLY A 1 197 ? -14.335 -2.282 18.016 1.00 92.81 197 GLY A O 1
ATOM 1521 N N . ARG A 1 198 ? -12.980 -1.012 16.772 1.00 94.44 198 ARG A N 1
ATOM 1522 C CA . ARG A 1 198 ? -14.027 -0.461 15.892 1.00 94.44 198 ARG A CA 1
ATOM 1523 C C . ARG A 1 198 ? -14.270 -1.367 14.680 1.00 94.44 198 ARG A C 1
ATOM 1525 O O . ARG A 1 198 ? -14.157 -0.932 13.535 1.00 94.44 198 ARG A O 1
ATOM 1532 N N . VAL A 1 199 ? -14.640 -2.623 14.938 1.00 94.19 199 VAL A N 1
ATOM 1533 C CA . VAL A 1 199 ? -14.698 -3.707 13.934 1.00 94.19 199 VAL A CA 1
ATOM 1534 C C . VAL A 1 199 ? -15.569 -3.366 12.716 1.00 94.19 199 VAL A C 1
ATOM 1536 O O . VAL A 1 199 ? -15.135 -3.560 11.585 1.00 94.19 199 VAL A O 1
ATOM 1539 N N . ALA A 1 200 ? -16.762 -2.794 12.909 1.00 92.06 200 ALA A N 1
ATOM 1540 C CA . ALA A 1 200 ? -17.650 -2.445 11.792 1.00 92.06 200 ALA A CA 1
ATOM 1541 C C . ALA A 1 200 ? -17.071 -1.339 10.886 1.00 92.06 200 ALA A C 1
ATOM 1543 O O . ALA A 1 200 ? -17.187 -1.406 9.664 1.00 92.06 200 ALA A O 1
ATOM 1544 N N . ALA A 1 201 ? -16.410 -0.338 11.478 1.00 88.69 201 ALA A N 1
ATOM 1545 C CA . ALA A 1 201 ? -15.755 0.726 10.720 1.00 88.69 201 ALA A CA 1
ATOM 1546 C C . ALA A 1 201 ? -14.514 0.199 9.985 1.00 88.69 201 ALA A C 1
ATOM 1548 O O . ALA A 1 201 ? -14.302 0.547 8.827 1.00 88.69 201 ALA A O 1
ATOM 1549 N N . ALA A 1 202 ? -13.737 -0.676 10.631 1.00 88.44 202 ALA A N 1
ATOM 1550 C CA . ALA A 1 202 ? -12.606 -1.355 10.008 1.00 88.44 202 ALA A CA 1
ATOM 1551 C C . ALA A 1 202 ? -13.042 -2.182 8.788 1.00 88.44 202 ALA A C 1
ATOM 1553 O O . ALA A 1 202 ? -12.443 -2.061 7.725 1.00 88.44 202 ALA A O 1
ATOM 1554 N N . ALA A 1 203 ? -14.129 -2.952 8.904 1.00 93.31 203 ALA A N 1
ATOM 1555 C CA . ALA A 1 203 ? -14.670 -3.743 7.799 1.00 93.31 203 ALA A CA 1
ATOM 1556 C C . ALA A 1 203 ? -15.132 -2.871 6.618 1.00 93.31 203 ALA A C 1
ATOM 1558 O O . ALA A 1 203 ? -14.878 -3.208 5.463 1.00 93.31 203 ALA A O 1
ATOM 1559 N N . ALA A 1 204 ? -15.768 -1.726 6.891 1.00 92.56 204 ALA A N 1
ATOM 1560 C CA . ALA A 1 204 ? -16.150 -0.779 5.845 1.00 92.56 204 ALA A CA 1
ATOM 1561 C C . ALA A 1 204 ? -14.924 -0.216 5.100 1.00 92.56 204 ALA A C 1
ATOM 1563 O O . ALA A 1 204 ? -14.941 -0.147 3.870 1.00 92.56 204 ALA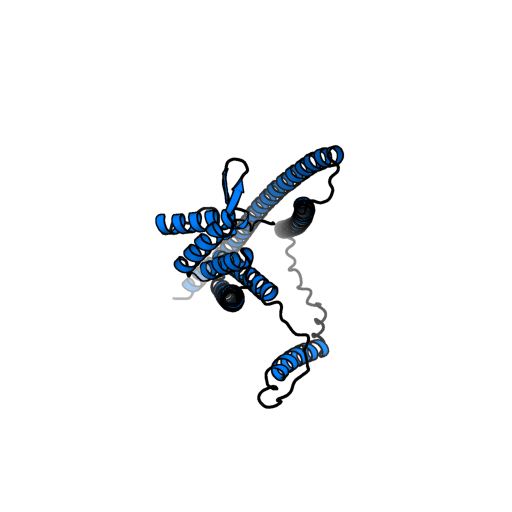 A O 1
ATOM 1564 N N . GLN A 1 205 ? -13.852 0.130 5.826 1.00 92.31 205 GLN A N 1
ATOM 1565 C CA . GLN A 1 205 ? -12.605 0.607 5.219 1.00 92.31 205 GLN A CA 1
ATOM 1566 C C . GLN A 1 205 ? -11.897 -0.482 4.412 1.00 92.31 205 GLN A C 1
ATOM 1568 O O . GLN A 1 205 ? -11.462 -0.226 3.294 1.00 92.31 205 GLN A O 1
ATOM 1573 N N . GLU A 1 206 ? -11.846 -1.709 4.927 1.00 95.38 206 GLU A N 1
ATOM 1574 C CA . GLU A 1 206 ? -11.265 -2.857 4.226 1.00 95.38 206 GLU A CA 1
ATOM 1575 C C . GLU A 1 206 ? -12.020 -3.164 2.919 1.00 95.38 206 GLU A C 1
ATOM 1577 O O . GLU A 1 206 ? -11.401 -3.391 1.881 1.00 95.38 206 GLU A O 1
ATOM 1582 N N . ASN A 1 207 ? -13.356 -3.096 2.921 1.00 95.31 207 ASN A N 1
ATOM 1583 C CA . ASN A 1 207 ? -14.155 -3.274 1.703 1.00 95.31 207 ASN A CA 1
ATOM 1584 C C . ASN A 1 207 ? -13.895 -2.162 0.675 1.00 95.31 207 ASN A C 1
ATOM 1586 O O . ASN A 1 207 ? -13.718 -2.445 -0.511 1.00 95.31 207 ASN A O 1
ATOM 1590 N N . ALA A 1 208 ? -13.828 -0.904 1.120 1.00 93.38 208 ALA A N 1
ATOM 1591 C CA . ALA A 1 208 ? -13.493 0.221 0.249 1.00 93.38 208 ALA A CA 1
ATOM 1592 C C . ALA A 1 208 ? -12.060 0.113 -0.303 1.00 93.38 208 ALA A C 1
ATOM 1594 O O . ALA A 1 208 ? -11.813 0.464 -1.459 1.00 93.38 208 ALA A O 1
ATOM 1595 N N . ALA A 1 209 ? -11.126 -0.411 0.495 1.00 94.19 209 ALA A N 1
ATOM 1596 C CA . ALA A 1 209 ? -9.755 -0.654 0.075 1.00 94.19 209 ALA A CA 1
ATOM 1597 C C . ALA A 1 209 ? -9.693 -1.693 -1.043 1.00 94.19 209 ALA A C 1
ATOM 1599 O O . ALA A 1 209 ? -9.079 -1.442 -2.078 1.00 94.19 209 ALA A O 1
ATOM 1600 N N . ARG A 1 210 ? -10.384 -2.828 -0.870 1.00 96.50 210 ARG A N 1
ATOM 1601 C CA . ARG A 1 210 ? -10.451 -3.897 -1.878 1.00 96.50 210 ARG A CA 1
ATOM 1602 C C . ARG A 1 210 ? -11.041 -3.418 -3.194 1.00 96.50 210 ARG A C 1
ATOM 1604 O O . ARG A 1 210 ? -10.496 -3.763 -4.234 1.00 96.50 210 ARG A O 1
ATOM 1611 N N . ALA A 1 211 ? -12.100 -2.606 -3.155 1.00 94.56 211 ALA A N 1
ATOM 1612 C CA . ALA A 1 211 ? -12.682 -2.026 -4.364 1.00 94.56 211 ALA A CA 1
ATOM 1613 C C . ALA A 1 211 ? -11.651 -1.175 -5.127 1.00 94.56 211 ALA A C 1
ATOM 1615 O O . ALA A 1 211 ? -11.374 -1.439 -6.292 1.00 94.56 211 ALA A O 1
ATOM 1616 N N . ARG A 1 212 ? -10.980 -0.237 -4.440 1.00 92.50 212 ARG A N 1
ATOM 1617 C CA . ARG A 1 212 ? -9.959 0.626 -5.067 1.00 92.50 212 ARG A CA 1
ATOM 1618 C C . ARG A 1 212 ? -8.756 -0.150 -5.589 1.00 92.50 212 ARG A C 1
ATOM 1620 O O . ARG A 1 212 ? -8.220 0.193 -6.636 1.00 92.50 212 ARG A O 1
ATOM 1627 N N . LEU A 1 213 ? -8.321 -1.179 -4.866 1.00 96.44 213 LEU A N 1
ATOM 1628 C CA . LEU A 1 213 ? -7.234 -2.050 -5.307 1.00 96.44 213 LEU A CA 1
ATOM 1629 C C . LEU A 1 213 ? -7.653 -2.885 -6.524 1.00 96.44 213 LEU A C 1
ATOM 1631 O O . LEU A 1 213 ? -6.863 -3.035 -7.448 1.00 96.44 213 LEU A O 1
ATOM 1635 N N . ALA A 1 214 ? -8.889 -3.384 -6.578 1.00 96.12 214 ALA A N 1
ATOM 1636 C CA . ALA A 1 214 ? -9.393 -4.100 -7.747 1.00 96.12 214 ALA A CA 1
ATOM 1637 C C . ALA A 1 214 ? -9.434 -3.203 -8.997 1.00 96.12 214 ALA A C 1
ATOM 1639 O O . ALA A 1 214 ? -9.014 -3.652 -10.067 1.00 96.12 214 ALA A O 1
ATOM 1640 N N . ASP A 1 215 ? -9.848 -1.943 -8.845 1.00 93.06 215 ASP A N 1
ATOM 1641 C CA . ASP A 1 215 ? -9.827 -0.951 -9.925 1.00 93.06 215 ASP A CA 1
ATOM 1642 C C . ASP A 1 215 ? -8.383 -0.634 -10.354 1.00 93.06 215 ASP A C 1
ATOM 1644 O O . ASP A 1 215 ? -8.051 -0.723 -11.536 1.00 93.06 215 ASP A O 1
ATOM 1648 N N . ALA A 1 216 ? -7.484 -0.370 -9.393 1.00 94.38 216 ALA A N 1
ATOM 1649 C CA . ALA A 1 216 ? -6.059 -0.145 -9.661 1.00 94.38 216 ALA A CA 1
ATOM 1650 C C . ALA A 1 216 ? -5.431 -1.311 -10.436 1.00 94.38 216 ALA A C 1
ATOM 1652 O O . ALA A 1 216 ? -4.673 -1.097 -11.379 1.00 94.38 216 ALA A O 1
ATOM 1653 N N . ARG A 1 217 ? -5.768 -2.550 -10.061 1.00 97.19 217 ARG A N 1
ATOM 1654 C CA . ARG A 1 217 ? -5.308 -3.763 -10.741 1.00 97.19 217 ARG A CA 1
ATOM 1655 C C . ARG A 1 217 ? -5.764 -3.810 -12.196 1.00 97.19 217 ARG A C 1
ATOM 1657 O O . ARG A 1 217 ? -4.969 -4.198 -13.046 1.00 97.19 217 ARG A O 1
ATOM 1664 N N . GLY A 1 218 ? -7.015 -3.448 -12.488 1.00 95.19 218 GLY A N 1
ATOM 1665 C CA . GLY A 1 218 ? -7.536 -3.415 -13.860 1.00 95.19 218 GLY A CA 1
ATOM 1666 C C . GLY A 1 218 ? -6.755 -2.443 -14.745 1.00 95.19 218 GLY A C 1
ATOM 1667 O O . GLY A 1 218 ? -6.301 -2.807 -15.833 1.00 95.19 218 GLY A O 1
ATOM 1668 N N . GLU A 1 219 ? -6.511 -1.242 -14.226 1.00 93.94 219 GLU A N 1
ATOM 1669 C CA . GLU A 1 219 ? -5.725 -0.209 -14.906 1.00 93.94 219 GLU A CA 1
ATOM 1670 C C . GLU A 1 219 ? -4.261 -0.639 -15.112 1.00 93.94 219 GLU A C 1
ATOM 1672 O O . GLU A 1 219 ? -3.718 -0.545 -16.214 1.00 93.94 219 GLU A O 1
ATOM 1677 N N . LEU A 1 220 ? -3.624 -1.190 -14.072 1.00 94.81 220 LEU A N 1
ATOM 1678 C CA . LEU A 1 220 ? -2.236 -1.658 -14.133 1.00 94.81 220 LEU A CA 1
ATOM 1679 C C . LEU A 1 220 ? -2.057 -2.845 -15.079 1.00 94.81 220 LEU A C 1
ATOM 1681 O O . LEU A 1 220 ? -1.070 -2.881 -15.809 1.00 94.81 220 LEU A O 1
ATOM 1685 N N . ARG A 1 221 ? -2.999 -3.795 -15.114 1.00 95.19 221 ARG A N 1
ATOM 1686 C CA . ARG A 1 221 ? -2.962 -4.909 -16.077 1.00 95.19 221 ARG A CA 1
ATOM 1687 C C . ARG A 1 221 ? -3.072 -4.404 -17.508 1.00 95.19 221 ARG A C 1
ATOM 1689 O O . ARG A 1 221 ? -2.263 -4.794 -18.336 1.00 95.19 221 ARG A O 1
ATOM 1696 N N . THR A 1 222 ? -3.978 -3.463 -17.770 1.00 92.19 222 THR A N 1
ATOM 1697 C CA . THR A 1 222 ? -4.108 -2.840 -19.098 1.00 92.19 222 THR A CA 1
ATOM 1698 C C . THR A 1 222 ? -2.794 -2.191 -19.547 1.00 92.19 222 THR A C 1
ATOM 1700 O O . THR A 1 222 ? -2.376 -2.356 -20.693 1.00 92.19 222 THR A O 1
ATOM 1703 N N . LEU A 1 223 ? -2.093 -1.505 -18.637 1.00 91.31 223 LEU A N 1
ATOM 1704 C CA . LEU A 1 223 ? -0.774 -0.926 -18.912 1.00 91.31 223 LEU A CA 1
ATOM 1705 C C . LEU A 1 223 ? 0.302 -1.994 -19.154 1.00 91.31 223 LEU A C 1
ATOM 1707 O O . LEU A 1 223 ? 1.109 -1.849 -20.076 1.00 91.31 223 LEU A O 1
ATOM 1711 N N . VAL A 1 224 ? 0.338 -3.039 -18.320 1.00 92.50 224 VAL A N 1
ATOM 1712 C CA . VAL A 1 224 ? 1.310 -4.142 -18.401 1.00 92.50 224 VAL A CA 1
ATOM 1713 C C . VAL A 1 224 ? 1.151 -4.928 -19.698 1.00 92.50 224 VAL A C 1
ATOM 1715 O O . VAL A 1 224 ? 2.128 -5.053 -20.441 1.00 92.50 224 VAL A O 1
ATOM 1718 N N . ASP A 1 225 ? -0.071 -5.346 -20.011 1.00 92.38 225 ASP A N 1
ATOM 1719 C CA . ASP A 1 225 ? -0.405 -6.156 -21.184 1.00 92.38 225 ASP A CA 1
ATOM 1720 C C . ASP A 1 225 ? -0.318 -5.345 -22.490 1.00 92.38 225 ASP A C 1
ATOM 1722 O O . ASP A 1 225 ? 0.004 -5.888 -23.546 1.00 92.38 225 ASP A O 1
ATOM 1726 N N . GLY A 1 226 ? -0.526 -4.024 -22.426 1.00 89.38 226 GLY A N 1
ATOM 1727 C CA . GLY A 1 226 ? -0.440 -3.111 -23.570 1.00 89.38 226 GLY A CA 1
ATOM 1728 C C . GLY A 1 226 ? 0.978 -2.831 -24.092 1.00 89.38 226 GLY A C 1
ATOM 1729 O O . GLY A 1 226 ? 1.138 -2.035 -25.016 1.00 89.38 226 GLY A O 1
ATOM 1730 N N . GLY A 1 227 ? 2.024 -3.426 -23.506 1.00 80.88 227 GLY A N 1
ATOM 1731 C CA . GLY A 1 227 ? 3.412 -3.340 -23.994 1.00 80.88 227 GLY A CA 1
ATOM 1732 C C . GLY A 1 227 ? 4.136 -2.003 -23.758 1.00 80.88 227 GLY A C 1
ATOM 1733 O O . GLY A 1 227 ? 5.340 -1.917 -23.990 1.00 80.88 227 GLY A O 1
ATOM 1734 N N . GLY A 1 228 ? 3.441 -0.975 -23.254 1.00 80.06 228 GLY A N 1
ATOM 1735 C CA . GLY A 1 228 ? 3.992 0.342 -22.886 1.00 80.06 228 GLY A CA 1
ATOM 1736 C C . GLY A 1 228 ? 4.328 0.504 -21.396 1.00 80.06 228 GLY A C 1
ATOM 1737 O O . GLY A 1 228 ? 4.515 1.625 -20.912 1.00 80.06 228 GLY A O 1
ATOM 1738 N N . SER A 1 229 ? 4.353 -0.597 -20.648 1.00 88.25 229 SER A N 1
ATOM 1739 C CA . SER A 1 229 ? 4.558 -0.601 -19.202 1.00 88.25 229 SER A CA 1
ATOM 1740 C C . SER A 1 229 ? 6.009 -0.387 -18.796 1.00 88.25 229 SER A C 1
ATOM 1742 O O . SER A 1 229 ? 6.965 -0.857 -19.413 1.00 88.25 229 SER A O 1
ATOM 1744 N N . THR A 1 230 ? 6.173 0.312 -17.682 1.00 90.31 230 THR A N 1
ATOM 1745 C CA . THR A 1 230 ? 7.466 0.513 -17.033 1.00 90.31 230 THR A CA 1
ATOM 1746 C C . THR A 1 230 ? 7.722 -0.564 -15.980 1.00 90.31 230 THR A C 1
ATOM 1748 O O . THR A 1 230 ? 6.836 -1.340 -15.608 1.00 90.31 230 THR A O 1
ATOM 1751 N N . ARG A 1 231 ? 8.953 -0.610 -15.457 1.00 91.62 231 ARG A N 1
ATOM 1752 C CA . ARG A 1 231 ? 9.286 -1.444 -14.287 1.00 91.62 231 ARG A CA 1
ATOM 1753 C C . ARG A 1 231 ? 8.482 -1.026 -13.055 1.00 91.62 231 ARG A C 1
ATOM 1755 O O . ARG A 1 231 ? 8.096 -1.878 -12.265 1.00 91.62 231 ARG A O 1
ATOM 1762 N N . GLU A 1 232 ? 8.210 0.271 -12.931 1.00 92.12 232 GLU A N 1
ATOM 1763 C CA . GLU A 1 232 ? 7.365 0.835 -11.882 1.00 92.12 232 GLU A CA 1
ATOM 1764 C C . GLU A 1 232 ? 5.924 0.319 -11.989 1.00 92.12 232 GLU A C 1
ATOM 1766 O O . GLU A 1 232 ? 5.356 -0.083 -10.979 1.00 92.12 232 GLU A O 1
ATOM 1771 N N . ASP A 1 233 ? 5.359 0.238 -13.198 1.00 94.19 233 ASP A N 1
ATOM 1772 C CA . ASP A 1 233 ? 4.001 -0.287 -13.412 1.00 94.19 233 ASP A CA 1
ATOM 1773 C C . ASP A 1 233 ? 3.898 -1.778 -13.028 1.00 94.19 233 ASP A C 1
ATOM 1775 O O . ASP A 1 233 ? 2.946 -2.181 -12.361 1.00 94.19 233 ASP A O 1
ATOM 1779 N N . HIS A 1 234 ? 4.909 -2.592 -13.363 1.00 95.12 234 HIS A N 1
ATOM 1780 C CA . HIS A 1 234 ? 4.967 -3.998 -12.931 1.00 95.12 234 HIS A CA 1
ATOM 1781 C C . HIS A 1 234 ? 5.096 -4.123 -11.409 1.00 95.12 234 HIS A C 1
ATOM 1783 O O . HIS A 1 234 ? 4.446 -4.966 -10.794 1.00 95.12 234 HIS A O 1
ATOM 1789 N N . PHE A 1 235 ? 5.917 -3.271 -10.788 1.00 95.50 235 PHE A N 1
ATOM 1790 C CA . PHE A 1 235 ? 6.079 -3.256 -9.337 1.00 95.50 235 PHE A CA 1
ATOM 1791 C C . PHE A 1 235 ? 4.791 -2.820 -8.623 1.00 95.50 235 PHE A C 1
ATOM 1793 O O . PHE A 1 235 ? 4.393 -3.429 -7.631 1.00 95.50 235 PHE A O 1
ATOM 1800 N N . ALA A 1 236 ? 4.104 -1.806 -9.149 1.00 94.94 236 ALA A N 1
ATOM 1801 C CA . ALA A 1 236 ? 2.805 -1.367 -8.654 1.00 94.94 236 ALA A CA 1
ATOM 1802 C C . ALA A 1 236 ? 1.749 -2.475 -8.786 1.00 94.94 236 ALA A C 1
ATOM 1804 O O . ALA A 1 236 ? 0.971 -2.684 -7.854 1.00 94.94 236 ALA A O 1
ATOM 1805 N N . LEU A 1 237 ? 1.752 -3.227 -9.894 1.00 97.06 237 LEU A N 1
ATOM 1806 C CA . LEU A 1 237 ? 0.864 -4.378 -10.067 1.00 97.06 237 LEU A CA 1
ATOM 1807 C C . LEU A 1 237 ? 1.170 -5.472 -9.038 1.00 97.06 237 LEU A C 1
ATOM 1809 O O . LEU A 1 237 ? 0.244 -5.964 -8.402 1.00 97.06 237 LEU A O 1
ATOM 1813 N N . ALA A 1 238 ? 2.447 -5.790 -8.802 1.00 96.56 238 ALA A N 1
ATOM 1814 C CA . ALA A 1 238 ? 2.856 -6.759 -7.782 1.00 96.56 238 ALA A CA 1
ATOM 1815 C C . ALA A 1 238 ? 2.356 -6.366 -6.380 1.00 96.56 238 ALA A C 1
ATOM 1817 O O . ALA A 1 238 ? 1.741 -7.178 -5.690 1.00 96.56 238 ALA A O 1
ATOM 1818 N N . ARG A 1 239 ? 2.529 -5.091 -5.997 1.00 95.06 239 ARG A N 1
ATOM 1819 C CA . ARG A 1 239 ? 2.001 -4.539 -4.735 1.00 95.06 239 ARG A CA 1
ATOM 1820 C C . ARG A 1 239 ? 0.482 -4.620 -4.655 1.00 95.06 239 ARG A C 1
ATOM 1822 O O . ARG A 1 239 ? -0.066 -4.823 -3.576 1.00 95.06 239 ARG A O 1
ATOM 1829 N N . CYS A 1 240 ? -0.202 -4.438 -5.778 1.00 96.50 240 CYS A N 1
ATOM 1830 C CA . CYS A 1 240 ? -1.652 -4.520 -5.838 1.00 96.50 240 CYS A CA 1
ATOM 1831 C C . CYS A 1 240 ? -2.156 -5.956 -5.621 1.00 96.50 240 CYS A C 1
ATOM 1833 O O . CYS A 1 240 ? -3.051 -6.158 -4.802 1.00 96.50 240 CYS A O 1
ATOM 1835 N N . GLU A 1 241 ? -1.556 -6.948 -6.288 1.00 96.44 241 GLU A N 1
ATOM 1836 C CA . GLU A 1 241 ? -1.901 -8.368 -6.098 1.00 96.44 241 GLU A CA 1
ATOM 1837 C C . GLU A 1 241 ? -1.591 -8.822 -4.661 1.00 96.44 241 GLU A C 1
ATOM 1839 O O . GLU A 1 241 ? -2.433 -9.446 -4.016 1.00 96.44 241 GLU A O 1
ATOM 1844 N N . GLU A 1 242 ? -0.448 -8.397 -4.104 1.00 94.25 242 GLU A N 1
ATOM 1845 C CA . GLU A 1 242 ? -0.100 -8.620 -2.694 1.00 94.25 242 GLU A CA 1
ATOM 1846 C C . GLU A 1 242 ? -1.173 -8.033 -1.768 1.00 94.25 242 GLU A C 1
ATOM 1848 O O . GLU A 1 242 ? -1.674 -8.698 -0.859 1.00 94.25 242 GLU A O 1
ATOM 1853 N N . ALA A 1 243 ? -1.577 -6.786 -2.024 1.00 92.31 243 ALA A N 1
ATOM 1854 C CA . ALA A 1 243 ? -2.572 -6.102 -1.216 1.00 92.31 243 ALA A CA 1
ATOM 1855 C C . ALA A 1 243 ? -3.986 -6.701 -1.353 1.00 92.31 243 ALA A C 1
ATOM 1857 O O . ALA A 1 243 ? -4.820 -6.482 -0.473 1.00 92.31 243 ALA A O 1
ATOM 1858 N N . LEU A 1 244 ? -4.262 -7.450 -2.417 1.00 93.62 244 LEU A N 1
ATOM 1859 C CA . LEU A 1 244 ? -5.506 -8.197 -2.609 1.00 93.62 244 LEU A CA 1
ATOM 1860 C C . LEU A 1 244 ? -5.436 -9.630 -2.057 1.00 93.62 244 LEU A C 1
ATOM 1862 O O . LEU A 1 244 ? -6.466 -10.298 -1.991 1.00 93.62 244 LEU A O 1
ATOM 1866 N N . GLY A 1 245 ? -4.258 -10.082 -1.616 1.00 92.19 245 GLY A N 1
ATOM 1867 C CA . GLY A 1 245 ? -4.037 -11.417 -1.059 1.00 92.19 245 GLY A CA 1
ATOM 1868 C C . GLY A 1 245 ? -3.675 -12.489 -2.091 1.00 92.19 245 GLY A C 1
ATOM 1869 O O . GLY A 1 245 ? -3.574 -13.656 -1.723 1.00 92.19 245 GLY A O 1
ATOM 1870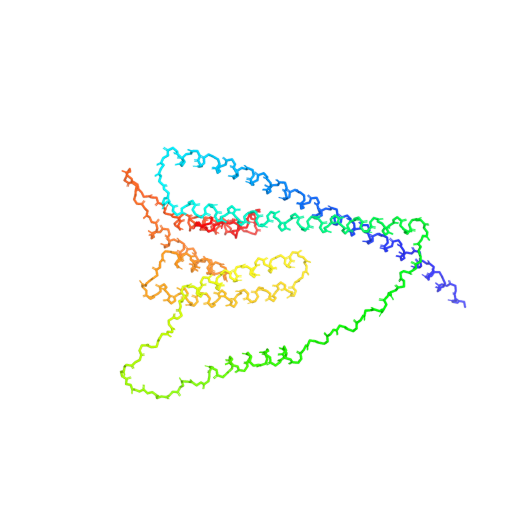 N N . ASP A 1 246 ? -3.444 -12.121 -3.354 1.00 94.12 246 ASP A N 1
ATOM 1871 C CA . ASP A 1 246 ? -2.941 -13.033 -4.389 1.00 94.12 246 ASP A CA 1
ATOM 1872 C C . ASP A 1 246 ? -1.403 -13.090 -4.326 1.00 94.12 246 ASP A C 1
ATOM 1874 O O . ASP A 1 246 ? -0.677 -12.488 -5.121 1.00 94.12 246 ASP A O 1
ATOM 1878 N N . VAL A 1 247 ? -0.903 -13.763 -3.284 1.00 91.19 247 VAL A N 1
ATOM 1879 C CA . VAL A 1 247 ? 0.528 -13.802 -2.939 1.00 91.19 247 VAL A CA 1
ATOM 1880 C C . VAL A 1 247 ? 1.357 -14.496 -4.019 1.00 91.19 247 VAL A C 1
ATOM 1882 O O . VAL A 1 247 ? 2.454 -14.040 -4.331 1.00 91.19 247 VAL A O 1
ATOM 1885 N N . GLU A 1 248 ? 0.844 -15.575 -4.611 1.00 91.88 248 GLU A N 1
ATOM 1886 C CA . GLU A 1 248 ? 1.548 -16.313 -5.668 1.00 91.88 248 GLU A CA 1
ATOM 1887 C C . GLU A 1 248 ? 1.777 -15.426 -6.894 1.00 91.88 248 GLU A C 1
ATOM 1889 O O . GLU A 1 248 ? 2.895 -15.335 -7.413 1.00 91.88 248 GLU A O 1
ATOM 1894 N N . ARG A 1 249 ? 0.737 -14.699 -7.319 1.00 94.81 249 ARG A N 1
ATOM 1895 C CA . ARG A 1 249 ? 0.843 -13.769 -8.442 1.00 94.81 249 ARG A CA 1
ATOM 1896 C C . ARG A 1 249 ? 1.746 -12.582 -8.120 1.00 94.81 249 ARG A C 1
ATOM 1898 O O . ARG A 1 249 ? 2.521 -12.163 -8.981 1.00 94.81 249 ARG A O 1
ATOM 1905 N N . ALA A 1 250 ? 1.695 -12.067 -6.892 1.00 94.62 250 ALA A N 1
ATOM 1906 C CA . ALA A 1 250 ? 2.599 -11.011 -6.444 1.00 94.62 250 ALA A CA 1
ATOM 1907 C C . ALA A 1 250 ? 4.074 -11.449 -6.502 1.00 94.62 250 ALA A C 1
ATOM 1909 O O . ALA A 1 250 ? 4.910 -10.719 -7.035 1.00 94.62 250 ALA A O 1
ATOM 1910 N N . GLU A 1 251 ? 4.407 -12.651 -6.018 1.00 93.62 251 GLU A N 1
ATOM 1911 C CA . GLU A 1 251 ? 5.774 -13.193 -6.063 1.00 93.62 251 GLU A CA 1
ATOM 1912 C C . GLU A 1 251 ? 6.295 -13.376 -7.493 1.00 93.62 251 GLU A C 1
ATOM 1914 O O . GLU A 1 251 ? 7.465 -13.069 -7.767 1.00 93.62 251 GLU A O 1
ATOM 1919 N N . ALA A 1 252 ? 5.440 -13.843 -8.406 1.00 95.50 252 ALA A N 1
ATOM 1920 C CA . ALA A 1 252 ? 5.779 -13.955 -9.822 1.00 95.50 252 ALA A CA 1
ATOM 1921 C C . ALA A 1 252 ? 6.126 -12.578 -10.411 1.00 95.50 252 ALA A C 1
ATOM 1923 O O . ALA A 1 252 ? 7.212 -12.394 -10.966 1.00 95.50 252 ALA A O 1
ATOM 1924 N N . LEU A 1 253 ? 5.272 -11.576 -10.187 1.00 95.62 253 LEU A N 1
ATOM 1925 C CA . LEU A 1 253 ? 5.497 -10.211 -10.668 1.00 95.62 253 LEU A CA 1
ATOM 1926 C C . LEU A 1 253 ? 6.741 -9.562 -10.044 1.00 95.62 253 LEU A C 1
ATOM 1928 O O . LEU A 1 253 ? 7.501 -8.892 -10.743 1.00 95.62 253 LEU A O 1
ATOM 1932 N N . TYR A 1 254 ? 7.018 -9.785 -8.756 1.00 95.50 254 TYR A N 1
ATOM 1933 C CA . TYR A 1 254 ? 8.263 -9.311 -8.144 1.00 95.50 254 TYR A CA 1
ATOM 1934 C C . TYR A 1 254 ? 9.497 -9.942 -8.784 1.00 95.50 254 TYR A C 1
ATOM 1936 O O . TYR A 1 254 ? 10.484 -9.247 -9.030 1.00 95.50 254 TYR A O 1
ATOM 1944 N N . THR A 1 255 ? 9.439 -11.234 -9.102 1.00 95.50 255 THR A N 1
ATOM 1945 C CA . THR A 1 255 ? 10.525 -11.930 -9.806 1.00 95.50 255 THR A CA 1
ATOM 1946 C C . THR A 1 255 ? 10.761 -11.322 -11.191 1.00 95.50 255 THR A C 1
ATOM 1948 O O . THR A 1 255 ? 11.908 -11.074 -11.572 1.00 95.50 255 THR A O 1
ATOM 1951 N N . GLU A 1 256 ? 9.694 -10.989 -11.919 1.00 95.12 256 GLU A N 1
ATOM 1952 C CA . GLU A 1 256 ? 9.793 -10.288 -13.203 1.00 95.12 256 GLU A CA 1
ATOM 1953 C C . GLU A 1 256 ? 10.405 -8.889 -13.060 1.00 95.12 256 GLU A C 1
ATOM 1955 O O . GLU A 1 256 ? 11.281 -8.515 -13.844 1.00 95.12 256 GLU A O 1
ATOM 1960 N N . VAL A 1 257 ? 10.002 -8.117 -12.044 1.00 96.06 257 VAL A N 1
ATOM 1961 C CA . VAL A 1 257 ? 10.589 -6.795 -11.762 1.00 96.06 257 VAL A CA 1
ATOM 1962 C C . VAL A 1 257 ? 12.082 -6.916 -11.463 1.00 96.06 257 VAL A C 1
ATOM 1964 O O . VAL A 1 257 ? 12.877 -6.147 -12.008 1.00 96.06 257 VAL A O 1
ATOM 1967 N N . MET A 1 258 ? 12.484 -7.891 -10.642 1.00 95.62 258 MET A N 1
ATOM 1968 C CA . MET A 1 258 ? 13.892 -8.154 -10.329 1.00 95.62 258 MET A CA 1
ATOM 1969 C C . MET A 1 258 ? 14.715 -8.442 -11.587 1.00 95.62 258 MET A C 1
ATOM 1971 O O . MET A 1 258 ? 15.812 -7.898 -11.722 1.00 95.62 258 MET A O 1
ATOM 1975 N N . ALA A 1 259 ? 14.185 -9.263 -12.499 1.00 94.50 259 ALA A N 1
ATOM 1976 C CA . ALA A 1 259 ? 14.843 -9.606 -13.757 1.00 94.50 259 ALA A CA 1
ATOM 1977 C C . ALA A 1 259 ? 14.945 -8.401 -14.707 1.00 94.50 259 ALA A C 1
ATOM 1979 O O . ALA A 1 259 ? 15.976 -8.195 -15.347 1.00 94.50 259 ALA A O 1
ATOM 1980 N N . ARG A 1 260 ? 13.896 -7.571 -14.775 1.00 92.38 260 ARG A N 1
ATOM 1981 C CA . ARG A 1 260 ? 13.844 -6.381 -15.642 1.00 92.38 260 ARG A CA 1
ATOM 1982 C C . ARG A 1 260 ? 14.693 -5.218 -15.133 1.00 92.38 260 ARG A C 1
ATOM 1984 O O . ARG A 1 260 ? 15.102 -4.381 -15.938 1.00 92.38 260 ARG A O 1
ATOM 1991 N N . ASP A 1 261 ? 14.928 -5.126 -13.826 1.00 93.62 261 ASP A N 1
ATOM 1992 C CA . ASP A 1 261 ? 15.675 -4.033 -13.194 1.00 93.62 261 ASP A CA 1
ATOM 1993 C C . ASP A 1 261 ? 17.114 -4.428 -12.840 1.00 93.62 261 ASP A C 1
ATOM 1995 O O . ASP A 1 261 ? 17.603 -4.107 -11.760 1.00 93.62 261 ASP A O 1
ATOM 1999 N N . LEU A 1 262 ? 17.813 -5.131 -13.731 1.00 92.56 262 LEU A N 1
ATOM 2000 C CA . LEU A 1 262 ? 19.250 -5.380 -13.600 1.00 92.56 262 LEU A CA 1
ATOM 2001 C C . LEU A 1 262 ? 20.057 -4.232 -14.219 1.00 92.56 262 LEU A C 1
ATOM 2003 O O . LEU A 1 262 ? 19.795 -3.788 -15.337 1.00 92.56 262 LEU A O 1
ATOM 2007 N N . LYS A 1 263 ? 21.053 -3.748 -13.475 1.00 87.94 263 LYS A N 1
ATOM 2008 C CA . LYS A 1 263 ? 22.041 -2.762 -13.915 1.00 87.94 263 LYS A CA 1
ATOM 2009 C C . LYS A 1 263 ? 23.411 -3.440 -14.013 1.00 87.94 263 LYS A C 1
ATOM 2011 O O . LYS A 1 263 ? 23.866 -3.991 -13.004 1.00 87.94 263 LYS A O 1
ATOM 2016 N N . PRO A 1 264 ? 24.070 -3.404 -15.182 1.00 92.00 264 PRO A N 1
ATOM 2017 C CA . PRO A 1 264 ? 25.435 -3.892 -15.301 1.00 92.00 264 PRO A CA 1
ATOM 2018 C C . PRO A 1 264 ? 26.380 -2.992 -14.500 1.00 92.00 264 PRO A C 1
ATOM 2020 O O . PRO A 1 264 ? 26.200 -1.772 -14.444 1.00 92.00 264 PRO A O 1
ATOM 2023 N N . MET A 1 265 ? 27.380 -3.602 -13.876 1.00 92.06 265 MET A N 1
ATOM 2024 C CA . MET A 1 265 ? 28.406 -2.931 -13.086 1.00 92.06 265 MET A CA 1
ATOM 2025 C C . MET A 1 265 ? 29.762 -2.972 -13.815 1.00 92.06 265 MET A C 1
ATOM 2027 O O . MET A 1 265 ? 29.992 -3.874 -14.623 1.00 92.06 265 MET A O 1
ATOM 2031 N N . PRO A 1 266 ? 30.690 -2.034 -13.529 1.00 91.06 266 PRO A N 1
ATOM 2032 C CA . PRO A 1 266 ? 32.008 -1.997 -14.177 1.00 91.06 266 PRO A CA 1
ATOM 2033 C C . PRO A 1 266 ? 32.881 -3.237 -13.938 1.00 91.06 266 PRO A C 1
ATOM 2035 O O . PRO A 1 266 ? 33.770 -3.519 -14.731 1.00 91.06 266 PRO A O 1
ATOM 2038 N N . ASP A 1 267 ? 32.629 -3.981 -12.860 1.00 91.50 267 ASP A N 1
ATOM 2039 C CA . ASP A 1 267 ? 33.312 -5.236 -12.519 1.00 91.50 267 ASP A CA 1
ATOM 2040 C C . ASP A 1 267 ? 32.766 -6.458 -13.290 1.00 91.50 267 ASP A C 1
ATOM 2042 O O . ASP A 1 267 ? 33.154 -7.591 -13.011 1.00 91.50 267 ASP A O 1
ATOM 2046 N N . GLY A 1 268 ? 31.849 -6.245 -14.242 1.00 92.25 268 GLY A N 1
ATOM 2047 C CA . GLY A 1 268 ? 31.193 -7.298 -15.019 1.00 92.25 268 GLY A CA 1
ATOM 2048 C C . GLY A 1 268 ? 30.034 -7.985 -14.291 1.00 92.25 268 GLY A C 1
ATOM 2049 O O . GLY A 1 268 ? 29.348 -8.815 -14.887 1.00 92.25 268 GLY A O 1
ATOM 2050 N N . SER A 1 269 ? 29.772 -7.637 -13.027 1.00 92.62 269 SER A N 1
ATOM 2051 C CA . SER A 1 269 ? 28.615 -8.142 -12.287 1.00 92.62 269 SER A CA 1
ATOM 2052 C C . SER A 1 269 ? 27.323 -7.415 -12.680 1.00 92.62 269 SER A C 1
ATOM 2054 O O . SER A 1 269 ? 27.330 -6.379 -13.348 1.00 92.62 269 SER A O 1
ATOM 2056 N N . SER A 1 270 ? 26.178 -7.954 -12.261 1.00 92.75 270 SER A N 1
ATOM 2057 C CA . SER A 1 270 ? 24.883 -7.274 -12.362 1.00 92.75 270 SER A CA 1
ATOM 2058 C C . SER A 1 270 ? 24.332 -7.006 -10.970 1.00 92.75 270 SER A C 1
ATOM 2060 O O . SER A 1 270 ? 24.341 -7.887 -10.110 1.00 92.75 270 SER A O 1
ATOM 2062 N N . ARG A 1 271 ? 23.825 -5.793 -10.743 1.00 91.06 271 ARG A N 1
ATOM 2063 C CA . ARG A 1 271 ? 23.130 -5.419 -9.506 1.00 91.06 271 ARG A CA 1
ATOM 2064 C C . ARG A 1 271 ? 21.706 -5.006 -9.805 1.00 91.06 271 ARG A C 1
ATOM 2066 O O . ARG A 1 271 ? 21.440 -4.352 -10.808 1.00 91.06 271 ARG A O 1
ATOM 2073 N N . HIS A 1 272 ? 20.794 -5.321 -8.896 1.00 90.38 272 HIS A N 1
ATOM 2074 C CA . HIS A 1 272 ? 19.443 -4.797 -9.000 1.00 90.38 272 HIS A CA 1
ATOM 2075 C C . HIS A 1 272 ? 19.445 -3.271 -8.862 1.00 90.38 272 HIS A C 1
ATOM 2077 O O . HIS A 1 272 ? 20.076 -2.694 -7.966 1.00 90.38 272 HIS A O 1
ATOM 2083 N N . GLY A 1 273 ? 18.703 -2.624 -9.752 1.00 89.56 273 GLY A N 1
ATOM 2084 C CA . GLY A 1 273 ? 18.286 -1.246 -9.645 1.00 89.56 273 GLY A CA 1
ATOM 2085 C C . GLY A 1 273 ? 17.337 -1.038 -8.469 1.00 89.56 273 GLY A C 1
ATOM 2086 O O . GLY A 1 273 ? 17.207 -1.855 -7.557 1.00 89.56 273 GLY A O 1
ATOM 2087 N N . VAL A 1 274 ? 16.720 0.131 -8.459 1.00 92.38 274 VAL A N 1
ATOM 2088 C CA . VAL A 1 274 ? 15.917 0.596 -7.339 1.00 92.38 274 VAL A CA 1
ATOM 2089 C C . VAL A 1 274 ? 14.676 -0.288 -7.121 1.00 92.38 274 VAL A C 1
ATOM 2091 O O . VAL A 1 274 ? 14.463 -0.781 -6.011 1.00 92.38 274 VAL A O 1
ATOM 2094 N N . PHE A 1 275 ? 13.921 -0.571 -8.181 1.00 90.50 275 PHE A N 1
ATOM 2095 C CA . PHE A 1 275 ? 12.720 -1.404 -8.115 1.00 90.50 275 PHE A CA 1
ATOM 2096 C C . PHE A 1 275 ? 13.061 -2.883 -7.945 1.00 90.50 275 PHE A C 1
ATOM 2098 O O . PHE A 1 275 ? 12.375 -3.589 -7.214 1.00 90.50 275 PHE A O 1
ATOM 2105 N N . GLY A 1 276 ? 14.156 -3.347 -8.551 1.00 91.81 276 GLY A N 1
ATOM 2106 C CA . GLY A 1 276 ? 14.627 -4.720 -8.393 1.00 91.81 276 GLY A CA 1
ATOM 2107 C C . GLY A 1 276 ? 15.015 -5.028 -6.949 1.00 91.81 276 GLY A C 1
ATOM 2108 O O . GLY A 1 276 ? 14.672 -6.090 -6.439 1.00 91.81 276 GLY A O 1
ATOM 2109 N N . ARG A 1 277 ? 15.661 -4.086 -6.246 1.00 92.38 277 ARG A N 1
ATOM 2110 C CA . ARG A 1 277 ? 15.949 -4.241 -4.810 1.00 92.38 277 ARG A CA 1
ATOM 2111 C C . ARG A 1 277 ? 14.677 -4.243 -3.970 1.00 92.38 277 ARG A C 1
ATOM 2113 O O . ARG A 1 277 ? 14.551 -5.090 -3.094 1.00 92.38 277 ARG A O 1
ATOM 2120 N N . ALA A 1 278 ? 13.732 -3.343 -4.244 1.00 90.31 278 ALA A N 1
ATOM 2121 C CA . ALA A 1 278 ? 12.451 -3.329 -3.536 1.00 90.31 278 ALA A CA 1
ATOM 2122 C C . ALA A 1 278 ? 11.670 -4.637 -3.740 1.00 90.31 278 ALA A C 1
ATOM 2124 O O . ALA A 1 278 ? 11.154 -5.195 -2.776 1.00 90.31 278 ALA A O 1
ATOM 2125 N N . ALA A 1 279 ? 11.647 -5.165 -4.966 1.00 92.81 279 ALA A N 1
ATOM 2126 C CA . ALA A 1 279 ? 11.006 -6.435 -5.297 1.00 92.81 279 ALA A CA 1
ATOM 2127 C C . ALA A 1 279 ? 11.694 -7.629 -4.619 1.00 92.81 279 ALA A C 1
ATOM 2129 O O . ALA A 1 279 ? 11.016 -8.500 -4.079 1.00 92.81 279 ALA A O 1
ATOM 2130 N N . ALA A 1 280 ? 13.031 -7.638 -4.574 1.00 90.62 280 ALA A N 1
ATOM 2131 C CA . ALA A 1 280 ? 13.795 -8.655 -3.853 1.00 90.62 280 ALA A CA 1
ATOM 2132 C C . ALA A 1 280 ? 13.486 -8.647 -2.348 1.00 90.62 280 ALA A C 1
ATOM 2134 O O . ALA A 1 280 ? 13.294 -9.709 -1.749 1.00 90.62 280 ALA A O 1
ATOM 2135 N N . THR A 1 281 ? 13.389 -7.459 -1.744 1.00 91.69 281 THR A N 1
ATOM 2136 C CA . THR A 1 281 ? 12.983 -7.302 -0.342 1.00 91.69 281 THR A CA 1
ATOM 2137 C C . THR A 1 281 ? 11.553 -7.787 -0.129 1.00 91.69 281 THR A C 1
ATOM 2139 O O . THR A 1 281 ? 11.338 -8.632 0.734 1.00 91.69 281 THR A O 1
ATOM 2142 N N . ALA A 1 282 ? 10.587 -7.320 -0.929 1.00 88.75 282 ALA A N 1
ATOM 2143 C CA . ALA A 1 282 ? 9.182 -7.712 -0.807 1.00 88.75 282 ALA A CA 1
ATOM 2144 C C . ALA A 1 282 ? 9.012 -9.235 -0.908 1.00 88.75 282 ALA A C 1
ATOM 2146 O O . ALA A 1 282 ? 8.418 -9.850 -0.027 1.00 88.75 282 ALA A O 1
ATOM 2147 N N . ARG A 1 283 ? 9.637 -9.866 -1.909 1.00 91.50 283 ARG A N 1
ATOM 2148 C CA . ARG A 1 283 ? 9.622 -11.324 -2.077 1.00 91.50 283 ARG A CA 1
ATOM 2149 C C . ARG A 1 283 ? 10.261 -12.058 -0.898 1.00 91.50 283 ARG A C 1
ATOM 2151 O O . ARG A 1 283 ? 9.736 -13.080 -0.476 1.00 91.50 283 ARG A O 1
ATOM 2158 N N . SER A 1 284 ? 11.361 -11.544 -0.348 1.00 87.75 284 SER A N 1
ATOM 2159 C CA . SER A 1 284 ? 11.987 -12.139 0.841 1.00 87.75 284 SER A CA 1
ATOM 2160 C C . SER A 1 284 ? 11.059 -12.086 2.056 1.00 87.75 284 SER A C 1
ATOM 2162 O O . SER A 1 284 ? 11.004 -13.048 2.817 1.00 87.75 284 SER A O 1
ATOM 2164 N N . VAL A 1 285 ? 10.299 -10.997 2.228 1.00 84.62 285 VAL A N 1
ATOM 2165 C CA . VAL A 1 285 ? 9.316 -10.908 3.317 1.00 84.62 285 VAL A CA 1
ATOM 2166 C C . VAL A 1 285 ? 8.110 -11.815 3.068 1.00 84.62 285 VAL A C 1
ATOM 2168 O O . VAL A 1 285 ? 7.640 -12.445 4.013 1.00 84.62 285 VAL A O 1
ATOM 2171 N N . LEU A 1 286 ? 7.651 -11.957 1.820 1.00 84.75 286 LEU A N 1
ATOM 2172 C CA . LEU A 1 286 ? 6.589 -12.909 1.474 1.00 84.75 286 LEU A CA 1
ATOM 2173 C C . LEU A 1 286 ? 7.017 -14.352 1.758 1.00 84.75 286 LEU A C 1
ATOM 2175 O O . LEU A 1 286 ? 6.315 -15.049 2.490 1.00 84.75 286 LEU A O 1
ATOM 2179 N N . ALA A 1 287 ? 8.208 -14.752 1.307 1.00 84.12 287 ALA A N 1
ATOM 2180 C CA . ALA A 1 287 ? 8.778 -16.065 1.599 1.00 84.12 287 ALA A CA 1
ATOM 2181 C C . ALA A 1 287 ? 8.886 -16.307 3.111 1.00 84.12 287 ALA A C 1
ATOM 2183 O O . ALA A 1 287 ? 8.379 -17.299 3.623 1.00 84.12 287 ALA A O 1
ATOM 2184 N N . TRP A 1 288 ? 9.445 -15.345 3.848 1.00 81.56 288 TRP A N 1
ATOM 2185 C CA . TRP A 1 288 ? 9.572 -15.449 5.298 1.00 81.56 288 TRP A CA 1
ATOM 2186 C C . TRP A 1 288 ? 8.209 -15.545 6.009 1.00 81.56 288 TRP A C 1
ATOM 2188 O O . TRP A 1 288 ? 8.062 -16.339 6.934 1.00 81.56 288 TRP A O 1
ATOM 2198 N N . SER A 1 289 ? 7.197 -14.786 5.571 1.00 78.81 289 SER A N 1
ATOM 2199 C CA . SER A 1 289 ? 5.854 -14.833 6.173 1.00 78.81 289 SER A CA 1
ATOM 2200 C C . SER A 1 289 ? 5.116 -16.143 5.880 1.00 78.81 289 SER A C 1
ATOM 2202 O O . SER A 1 289 ? 4.361 -16.615 6.726 1.00 78.81 289 SER A O 1
ATOM 2204 N N . ARG A 1 290 ? 5.373 -16.767 4.722 1.00 80.31 290 ARG A N 1
ATOM 2205 C CA . ARG A 1 290 ? 4.917 -18.127 4.407 1.00 80.31 290 ARG A CA 1
ATOM 2206 C C . ARG A 1 290 ? 5.601 -19.160 5.303 1.00 80.31 290 ARG A C 1
ATOM 2208 O O . ARG A 1 290 ? 4.917 -19.986 5.900 1.00 80.31 290 ARG A O 1
ATOM 2215 N N . ASP A 1 291 ? 6.926 -19.087 5.418 1.00 78.38 291 ASP A N 1
ATOM 2216 C CA . ASP A 1 291 ? 7.737 -20.070 6.147 1.00 78.38 291 ASP A CA 1
ATOM 2217 C C . ASP A 1 291 ? 7.499 -20.030 7.664 1.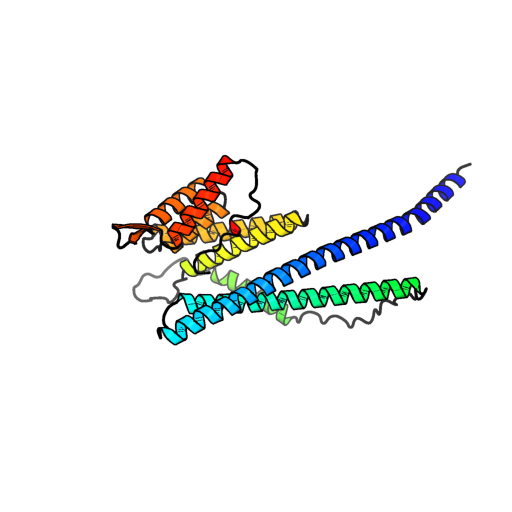00 78.38 291 ASP A C 1
ATOM 2219 O O . ASP A 1 291 ? 7.579 -21.056 8.339 1.00 78.38 291 ASP A O 1
ATOM 2223 N N . CYS A 1 292 ? 7.189 -18.855 8.216 1.00 70.25 292 CYS A N 1
ATOM 2224 C CA . CYS A 1 292 ? 7.041 -18.668 9.661 1.00 70.25 292 CYS A CA 1
ATOM 2225 C C . CYS A 1 292 ? 5.612 -18.889 10.190 1.00 70.25 292 CYS A C 1
ATOM 2227 O O . CYS A 1 292 ? 5.400 -18.786 11.402 1.00 70.25 292 CYS A O 1
ATOM 2229 N N . GLY A 1 293 ? 4.632 -19.196 9.329 1.00 64.75 293 GLY A N 1
ATOM 2230 C CA . GLY A 1 293 ? 3.224 -19.268 9.736 1.00 64.75 293 GLY A CA 1
ATOM 2231 C C . GLY A 1 293 ? 2.762 -17.969 10.413 1.00 64.75 293 GLY A C 1
ATOM 2232 O O . GLY A 1 293 ? 3.331 -16.911 10.180 1.00 64.75 293 GLY A O 1
ATOM 2233 N N . GLU A 1 294 ? 1.748 -18.017 11.281 1.00 50.31 294 GLU A N 1
ATOM 2234 C CA . GLU A 1 294 ? 1.111 -16.852 11.940 1.00 50.31 294 GLU A CA 1
ATOM 2235 C C . GLU A 1 294 ? 2.035 -15.934 12.785 1.00 50.31 294 GLU A C 1
ATOM 2237 O O . GLU A 1 294 ? 1.562 -15.012 13.460 1.00 50.31 294 GLU A O 1
ATOM 2242 N N . TRP A 1 295 ? 3.353 -16.131 12.765 1.00 43.09 295 TRP A N 1
ATOM 2243 C CA . TRP A 1 295 ? 4.307 -15.248 13.417 1.00 43.09 295 TRP A CA 1
ATOM 2244 C C . TRP A 1 295 ? 4.457 -13.928 12.636 1.00 43.09 295 TRP A C 1
ATOM 2246 O O . TRP A 1 295 ? 5.167 -13.834 11.636 1.00 43.09 295 TRP A O 1
ATOM 2256 N N . ARG A 1 296 ? 3.776 -12.867 13.093 1.00 46.25 296 ARG A N 1
ATOM 2257 C CA . ARG A 1 296 ? 3.902 -11.524 12.499 1.00 46.25 296 ARG A CA 1
ATOM 2258 C C . ARG A 1 296 ? 5.251 -10.880 12.863 1.00 46.25 296 ARG A C 1
ATOM 2260 O O . ARG A 1 296 ? 5.567 -10.776 14.051 1.00 46.25 296 ARG A O 1
ATOM 2267 N N . PRO A 1 297 ? 6.010 -10.353 11.886 1.00 43.78 297 PRO A N 1
ATOM 2268 C CA . PRO A 1 297 ? 7.205 -9.574 12.169 1.00 43.78 297 PRO A CA 1
ATOM 2269 C C . PRO A 1 297 ? 6.791 -8.285 12.884 1.00 43.78 297 PRO A C 1
ATOM 2271 O O . PRO A 1 297 ? 5.739 -7.711 12.609 1.00 43.78 297 PRO A O 1
ATOM 2274 N N . ARG A 1 298 ? 7.638 -7.785 13.792 1.00 43.97 298 ARG A N 1
ATOM 2275 C CA . ARG A 1 298 ? 7.398 -6.504 14.488 1.00 43.97 298 ARG A CA 1
ATOM 2276 C C . ARG A 1 298 ? 7.337 -5.287 13.551 1.00 43.97 298 ARG A C 1
ATOM 2278 O O . ARG A 1 298 ? 6.910 -4.228 13.994 1.00 43.97 298 ARG A O 1
ATOM 2285 N N . ARG A 1 299 ? 7.782 -5.422 12.299 1.00 45.31 299 ARG A N 1
ATOM 2286 C CA . ARG A 1 299 ? 7.687 -4.401 11.248 1.00 45.31 299 ARG A CA 1
ATOM 2287 C C . ARG A 1 299 ? 6.743 -4.883 10.161 1.00 45.31 299 ARG A C 1
ATOM 2289 O O . ARG A 1 299 ? 6.909 -5.996 9.668 1.00 45.31 299 ARG A O 1
ATOM 2296 N N . ASN A 1 300 ? 5.770 -4.055 9.815 1.00 52.34 300 ASN A N 1
ATOM 2297 C CA . ASN A 1 300 ? 4.792 -4.357 8.785 1.00 52.34 300 ASN A CA 1
ATOM 2298 C C . ASN A 1 300 ? 5.475 -4.258 7.410 1.00 52.34 300 ASN A C 1
ATOM 2300 O O . ASN A 1 300 ? 6.344 -3.412 7.215 1.00 52.34 300 ASN A O 1
ATOM 2304 N N . VAL A 1 301 ? 5.095 -5.090 6.436 1.00 50.44 301 VAL A N 1
ATOM 2305 C CA . VAL A 1 301 ? 5.625 -4.977 5.055 1.00 50.44 301 VAL A CA 1
ATOM 2306 C C . VAL A 1 301 ? 5.330 -3.598 4.468 1.00 50.44 301 VAL A C 1
ATOM 2308 O O . VAL A 1 301 ? 6.134 -3.037 3.729 1.00 50.44 301 VAL A O 1
ATOM 2311 N N . ASP A 1 302 ? 4.205 -3.014 4.874 1.00 55.97 302 ASP A N 1
ATOM 2312 C CA . ASP A 1 302 ? 3.816 -1.657 4.514 1.00 55.97 302 ASP A CA 1
ATOM 2313 C C . ASP A 1 302 ? 4.760 -0.571 5.052 1.00 55.97 302 ASP A C 1
ATOM 2315 O O . ASP A 1 302 ? 4.650 0.571 4.608 1.00 55.97 302 ASP A O 1
ATOM 2319 N N . ASP A 1 303 ? 5.676 -0.905 5.965 1.00 59.81 303 ASP A N 1
ATOM 2320 C CA . ASP A 1 303 ? 6.699 0.002 6.494 1.00 59.81 303 ASP A CA 1
ATOM 2321 C C . ASP A 1 303 ? 7.979 0.003 5.638 1.00 59.81 303 ASP A C 1
ATOM 2323 O O . ASP A 1 303 ? 8.910 0.757 5.925 1.00 59.81 303 ASP A O 1
ATOM 2327 N N . VAL A 1 304 ? 8.064 -0.833 4.595 1.00 57.47 304 VAL A N 1
ATOM 2328 C CA . VAL A 1 304 ? 9.167 -0.789 3.626 1.00 57.47 304 VAL A CA 1
ATOM 2329 C C . VAL A 1 304 ? 8.911 0.377 2.661 1.00 57.47 304 VAL A C 1
ATOM 2331 O O . VAL A 1 304 ? 7.948 0.326 1.889 1.00 57.47 304 VAL A O 1
ATOM 2334 N N . PRO A 1 305 ? 9.733 1.443 2.680 1.00 51.91 305 PRO A N 1
ATOM 2335 C CA . PRO A 1 305 ? 9.517 2.600 1.823 1.00 51.91 305 PRO A CA 1
ATOM 2336 C C . PRO A 1 305 ? 9.680 2.224 0.347 1.00 51.91 305 PRO A C 1
ATOM 2338 O O . PRO A 1 305 ? 10.574 1.465 -0.036 1.00 51.91 305 PRO A O 1
ATOM 2341 N N . LEU A 1 306 ? 8.799 2.773 -0.491 1.00 42.62 306 LEU A N 1
ATOM 2342 C CA . LEU A 1 306 ? 8.955 2.727 -1.941 1.00 42.62 306 LEU A CA 1
ATOM 2343 C C . LEU A 1 306 ? 10.180 3.562 -2.311 1.00 42.62 306 LEU A C 1
ATOM 2345 O O . LEU A 1 306 ? 10.227 4.730 -1.933 1.00 42.62 306 LEU A O 1
ATOM 2349 N N . PRO A 1 307 ? 11.156 3.018 -3.042 1.00 38.56 307 PRO A N 1
ATOM 2350 C CA . PRO A 1 307 ? 12.375 3.764 -3.277 1.00 38.56 307 PRO A CA 1
ATOM 2351 C C . PRO A 1 307 ? 12.167 4.872 -4.322 1.00 38.56 307 PRO A C 1
ATOM 2353 O O . PRO A 1 307 ? 11.521 4.665 -5.350 1.00 38.56 307 PRO A O 1
ATOM 2356 N N . GLY A 1 308 ? 12.714 6.054 -4.024 1.00 50.06 308 GLY A N 1
ATOM 2357 C CA . GLY A 1 308 ? 12.282 7.343 -4.593 1.00 50.06 308 GLY A CA 1
ATOM 2358 C C . GLY A 1 308 ? 11.448 8.180 -3.606 1.00 50.06 308 GLY A C 1
ATOM 2359 O O . GLY A 1 308 ? 10.977 9.261 -3.956 1.00 50.06 308 GLY A O 1
ATOM 2360 N N . ARG A 1 309 ? 11.268 7.653 -2.393 1.00 40.72 309 ARG A N 1
ATOM 2361 C CA . ARG A 1 309 ? 10.979 8.338 -1.133 1.00 40.72 309 ARG A CA 1
ATOM 2362 C C . ARG A 1 309 ? 11.968 7.844 -0.079 1.00 40.72 309 ARG A C 1
ATOM 2364 O O . ARG A 1 309 ? 12.561 6.760 -0.315 1.00 40.72 309 ARG A O 1
#

Radius of gyration: 29.21 Å; chains: 1; bounding box: 76×50×96 Å

Sequence (309 aa):
MKPLAVLGMCAVAAIAWPARAAAQTDRGAAKLEARSLELERHAAELRDLVERHARGEDVLRTHWLERGDPRTSDARDAARDLQHSETDARALRDELARLRALREERRRDADRRAAGDTKPREEETDRAPRPEPDARVRSNASKAAQTVASTGAVASDAVTSNDMRVVGSVDHRRVAHALLRAGIELRRDAARLSAEGRVAAAAAQENAARARLADARGELRTLVDGGGSTREDHFALARCEEALGDVERAEALYTEVMARDLKPMPDGSSRHGVFGRAAATARSVLAWSRDCGEWRPRRNVDDVPLPGR

Secondary structure (DSSP, 8-state):
--SHHHHHHHHHHHHHHHHHHHHHHHHHHHHHHHHHHHHHHHHHHHHHHHHHHHHHHHHHHHHHHHH-----HHHHHHHHHHHHHHHHHHHHHHHHHHHHHHHHHHHHHHHHHHTT------------PPPPP-HHHHHHHHHHHHHHHHTTSS--S----S----S----HHHHHHHHHHHHHHHHHHHHHHHHTT-HHHHHHHHHHHHHHHHHHHHHHHHHHHTT---HHHHHHHHHHHHHHT-HHHHHHHHHHHHHHTEEE-TTS-EEE-HHHHHHHHHHHHHHHHHHTTT---SS-GGGSPPTT-